Protein AF-A0AB39VJQ0-F1 (afdb_monomer_lite)

pLDDT: mean 84.8, std 9.82, range [45.81, 94.44]

Organism: NCBI:txid3239302

Sequence (190 aa):
MILDTVFVMMLVAFLVMGYGYGFTLGFYDMFKWIFIMFFSKLLFNTVIKRPKASLFNQLNFYIILIFLLYLIITIFLFKNSQFLKKIKVDERFNGAAGMLFAGIKMFLVVLIIYVIVVIGGMKSKRVRVLCKESQVIQTVANFAPQYVDLFPKFMKYSIKNYTEEKKEREKIKEVLDYYRRNNKDGSFKF

InterPro domains:
  IPR003825 Colicin V production, CvpA [PF02674] (3-144)

Structure (mmCIF, N/CA/C/O backbone):
data_AF-A0AB39VJQ0-F1
#
_entry.id   AF-A0AB39VJQ0-F1
#
loop_
_atom_site.group_PDB
_atom_site.id
_atom_site.type_symbol
_atom_site.label_atom_id
_atom_site.label_alt_id
_atom_site.label_comp_id
_atom_site.label_asym_id
_atom_site.label_entity_id
_atom_site.label_seq_id
_atom_site.pdbx_PDB_ins_code
_atom_site.Cartn_x
_atom_site.Cartn_y
_atom_site.Cartn_z
_atom_site.occupancy
_atom_site.B_iso_or_equiv
_atom_site.auth_seq_id
_atom_site.auth_comp_id
_atom_site.auth_asym_id
_atom_site.auth_atom_id
_atom_site.pdbx_PDB_model_num
ATOM 1 N N . MET A 1 1 ? -18.864 -1.459 -6.826 1.00 77.25 1 MET A N 1
ATOM 2 C CA . MET A 1 1 ? -19.098 -0.025 -6.514 1.00 77.25 1 MET A CA 1
ATOM 3 C C . MET A 1 1 ? -18.166 0.860 -7.330 1.00 77.25 1 MET A C 1
ATOM 5 O O . MET A 1 1 ? -17.214 0.336 -7.890 1.00 77.25 1 MET A O 1
ATOM 9 N N . ILE A 1 2 ? -18.353 2.189 -7.312 1.00 80.44 2 ILE A N 1
ATOM 10 C CA . ILE A 1 2 ? -17.437 3.145 -7.965 1.00 80.44 2 ILE A CA 1
ATOM 11 C C . ILE A 1 2 ? -15.968 2.950 -7.550 1.00 80.44 2 ILE A C 1
ATOM 13 O O . ILE A 1 2 ? -15.079 3.043 -8.388 1.00 80.44 2 ILE A O 1
ATOM 17 N N . LEU A 1 3 ? -15.717 2.594 -6.282 1.00 81.75 3 LEU A N 1
ATOM 18 C CA . LEU A 1 3 ? -14.370 2.329 -5.775 1.00 81.75 3 LEU A CA 1
ATOM 19 C C . LEU A 1 3 ? -13.732 1.110 -6.461 1.00 81.75 3 LEU A C 1
ATOM 21 O O . LEU A 1 3 ? -12.590 1.190 -6.900 1.00 81.75 3 LEU A O 1
ATOM 25 N N . ASP A 1 4 ? -14.474 0.009 -6.604 1.00 85.31 4 ASP A N 1
ATOM 26 C CA . ASP A 1 4 ? -13.969 -1.205 -7.257 1.00 85.31 4 ASP A CA 1
ATOM 27 C C . ASP A 1 4 ? -13.714 -0.964 -8.751 1.00 85.31 4 ASP A C 1
ATOM 29 O O . ASP A 1 4 ? -12.688 -1.391 -9.272 1.00 85.31 4 ASP A O 1
ATOM 33 N N . THR A 1 5 ? -14.592 -0.215 -9.431 1.00 86.25 5 THR A N 1
ATOM 34 C CA . THR A 1 5 ? -14.403 0.144 -10.845 1.00 86.25 5 THR A CA 1
ATOM 35 C C . THR A 1 5 ? -13.143 0.986 -11.041 1.00 86.25 5 THR A C 1
ATOM 37 O O . THR A 1 5 ? -12.362 0.718 -11.951 1.00 86.25 5 THR A O 1
ATOM 40 N N . VAL A 1 6 ? -12.902 1.970 -10.165 1.00 86.06 6 VAL A N 1
ATOM 41 C CA . VAL A 1 6 ? -11.668 2.772 -10.182 1.00 86.06 6 VAL A CA 1
ATOM 42 C C . VAL A 1 6 ? -10.443 1.887 -9.960 1.00 86.06 6 VAL A C 1
ATOM 44 O O . VAL A 1 6 ? -9.467 2.030 -10.690 1.00 86.06 6 VAL A O 1
ATOM 47 N N . PHE A 1 7 ? -10.493 0.933 -9.026 1.00 86.38 7 PHE A N 1
ATOM 48 C CA . PHE A 1 7 ? -9.390 -0.008 -8.808 1.00 86.38 7 PHE A CA 1
ATOM 49 C C . PHE A 1 7 ? -9.111 -0.899 -10.021 1.00 86.38 7 PHE A C 1
ATOM 51 O O . PHE A 1 7 ? -7.946 -1.090 -10.362 1.00 86.38 7 PHE A O 1
ATOM 58 N N . VAL A 1 8 ? -10.144 -1.423 -10.687 1.00 87.19 8 VAL A N 1
ATOM 59 C CA . VAL A 1 8 ? -9.978 -2.253 -11.892 1.00 87.19 8 VAL A CA 1
ATOM 60 C C . VAL A 1 8 ? -9.394 -1.432 -13.040 1.00 87.19 8 VAL A C 1
ATOM 62 O O . VAL A 1 8 ? -8.424 -1.862 -13.659 1.00 87.19 8 VAL A O 1
ATOM 65 N N . MET A 1 9 ? -9.919 -0.227 -13.287 1.00 87.38 9 MET A N 1
ATOM 66 C CA . MET A 1 9 ? -9.365 0.676 -14.303 1.00 87.38 9 MET A CA 1
ATOM 67 C C . MET A 1 9 ? -7.906 1.027 -14.007 1.00 87.38 9 MET A C 1
ATOM 69 O O . MET A 1 9 ? -7.067 0.996 -14.904 1.00 87.38 9 MET A O 1
ATOM 73 N N . MET A 1 10 ? -7.594 1.305 -12.740 1.00 86.12 10 MET A N 1
ATOM 74 C CA . MET A 1 10 ? -6.234 1.562 -12.285 1.00 86.12 10 MET A CA 1
ATOM 75 C C . MET A 1 10 ? -5.347 0.341 -12.561 1.00 86.12 10 MET A C 1
ATOM 77 O O . MET A 1 10 ? -4.322 0.476 -13.216 1.00 86.12 10 MET A O 1
ATOM 81 N N . LEU A 1 11 ? -5.762 -0.865 -12.169 1.00 86.25 11 LEU A N 1
ATOM 82 C CA . LEU A 1 11 ? -5.019 -2.102 -12.420 1.00 86.25 11 LEU A CA 1
ATOM 83 C C . LEU A 1 11 ? -4.703 -2.296 -13.906 1.00 86.25 11 LEU A C 1
ATOM 85 O O . LEU A 1 11 ? -3.542 -2.512 -14.247 1.00 86.25 11 LEU A O 1
ATOM 89 N N . VAL A 1 12 ? -5.698 -2.160 -14.785 1.00 84.00 12 VAL A N 1
ATOM 90 C CA . VAL A 1 12 ? -5.494 -2.289 -16.236 1.00 84.00 12 VAL A CA 1
ATOM 91 C C . VAL A 1 12 ? -4.510 -1.233 -16.739 1.00 84.00 12 VAL A C 1
ATOM 93 O O . VAL A 1 12 ? -3.543 -1.575 -17.418 1.00 84.00 12 VAL A O 1
ATOM 96 N N . ALA A 1 13 ? -4.694 0.033 -16.355 1.00 83.25 13 ALA A N 1
ATOM 97 C CA . ALA A 1 13 ? -3.804 1.118 -16.758 1.00 83.25 13 ALA A CA 1
ATOM 98 C C . ALA A 1 13 ? -2.355 0.876 -16.307 1.00 83.25 13 ALA A C 1
ATOM 100 O O . ALA A 1 13 ? -1.428 1.038 -17.098 1.00 83.25 13 ALA A O 1
ATOM 101 N N . PHE A 1 14 ? -2.149 0.434 -15.064 1.00 81.19 14 PHE A N 1
ATOM 102 C CA . PHE A 1 14 ? -0.815 0.153 -14.539 1.00 81.19 14 PHE A CA 1
ATOM 103 C C . PHE A 1 14 ? -0.152 -1.045 -15.220 1.00 81.19 14 PHE A C 1
ATOM 105 O O . PHE A 1 14 ? 1.052 -0.986 -15.455 1.00 81.19 14 PHE A O 1
ATOM 112 N N . LEU A 1 15 ? -0.895 -2.099 -15.573 1.00 81.19 15 LEU A N 1
ATOM 113 C CA . LEU A 1 15 ? -0.335 -3.238 -16.309 1.00 81.19 15 LEU A CA 1
ATOM 114 C C . LEU A 1 15 ? 0.067 -2.854 -17.738 1.00 81.19 15 LEU A C 1
ATOM 116 O O . LEU A 1 15 ? 1.164 -3.204 -18.169 1.00 81.19 15 LEU A O 1
ATOM 120 N N . VAL A 1 16 ? -0.778 -2.095 -18.447 1.00 78.81 16 VAL A N 1
ATOM 121 C CA . VAL A 1 16 ? -0.487 -1.614 -19.810 1.00 78.81 16 VAL A CA 1
ATOM 122 C C . VAL A 1 16 ? 0.718 -0.673 -19.806 1.00 78.81 16 VAL A C 1
ATOM 124 O O . VAL A 1 16 ? 1.652 -0.857 -20.586 1.00 78.81 16 VAL A O 1
ATOM 127 N N . MET A 1 17 ? 0.747 0.297 -18.886 1.00 76.81 17 MET A N 1
ATOM 128 C CA . MET A 1 17 ? 1.899 1.185 -18.723 1.00 76.81 17 MET A CA 1
ATOM 129 C C . MET A 1 17 ? 3.155 0.410 -18.317 1.00 76.81 17 MET A C 1
ATOM 131 O O . MET A 1 17 ? 4.223 0.656 -18.863 1.00 76.81 17 MET A O 1
ATOM 135 N N . GLY A 1 18 ? 3.037 -0.555 -17.401 1.00 74.81 18 GLY A N 1
ATOM 136 C CA . GLY A 1 18 ? 4.143 -1.407 -16.963 1.00 74.81 18 GLY A CA 1
ATOM 137 C C . GLY A 1 18 ? 4.771 -2.200 -18.103 1.00 74.81 18 GLY A C 1
ATOM 138 O O . GLY A 1 18 ? 5.995 -2.259 -18.202 1.00 74.81 18 GLY A O 1
ATOM 139 N N . TYR A 1 19 ? 3.945 -2.745 -18.998 1.00 76.75 19 TYR A N 1
ATOM 140 C CA . TYR A 1 19 ? 4.415 -3.424 -20.202 1.00 76.75 19 TYR A CA 1
ATOM 141 C C . TYR A 1 19 ? 5.192 -2.474 -21.127 1.00 76.75 19 TYR A C 1
ATOM 143 O O . TYR A 1 19 ? 6.286 -2.815 -21.571 1.00 76.75 19 TYR A O 1
ATOM 151 N N . GLY A 1 20 ? 4.673 -1.262 -21.360 1.00 75.69 20 GLY A N 1
ATOM 152 C CA . GLY A 1 20 ? 5.333 -0.252 -22.197 1.00 75.69 20 GLY A CA 1
ATOM 153 C C . GLY A 1 20 ? 6.603 0.354 -21.584 1.00 75.69 20 GLY A C 1
ATOM 154 O O . GLY A 1 20 ? 7.521 0.728 -22.307 1.00 75.69 20 GLY A O 1
ATOM 155 N N . TYR A 1 21 ? 6.683 0.438 -20.255 1.00 76.50 21 TYR A N 1
ATOM 156 C CA . TYR A 1 21 ? 7.842 0.971 -19.532 1.00 76.50 21 TYR A CA 1
ATOM 157 C C . TYR A 1 21 ? 9.028 0.001 -19.473 1.00 76.50 21 TYR A C 1
ATOM 159 O O . TYR A 1 21 ? 10.175 0.439 -19.337 1.00 76.50 21 TYR A O 1
ATOM 167 N N . GLY A 1 22 ? 8.769 -1.303 -19.571 1.00 79.19 22 GLY A N 1
ATOM 168 C CA . GLY A 1 22 ? 9.796 -2.334 -19.484 1.00 79.19 22 GLY A CA 1
ATOM 169 C C . GLY A 1 22 ? 10.407 -2.490 -18.083 1.00 79.19 22 GLY A C 1
ATOM 170 O O . GLY A 1 22 ? 9.997 -1.856 -17.105 1.00 79.19 22 GLY A O 1
ATOM 171 N N . PHE A 1 23 ? 11.415 -3.355 -17.984 1.00 81.31 23 PHE A N 1
ATOM 172 C CA . PHE A 1 23 ? 12.082 -3.767 -16.751 1.00 81.31 23 PHE A CA 1
ATOM 173 C C . PHE A 1 23 ? 12.594 -2.577 -15.940 1.00 81.31 23 PHE A C 1
ATOM 175 O O . PHE A 1 23 ? 12.269 -2.443 -14.764 1.00 81.31 23 PHE A O 1
ATOM 182 N N . THR A 1 24 ? 13.390 -1.701 -16.553 1.00 77.88 24 THR A N 1
ATOM 183 C CA . THR A 1 24 ? 14.167 -0.685 -15.827 1.00 77.88 24 THR A CA 1
ATOM 184 C C . THR A 1 24 ? 13.273 0.337 -15.130 1.00 77.88 24 THR A C 1
ATOM 186 O O . THR A 1 24 ? 13.480 0.652 -13.957 1.00 77.88 24 THR A O 1
ATOM 189 N N . LEU A 1 25 ? 12.252 0.834 -15.831 1.00 78.12 25 LEU A N 1
ATOM 190 C CA . LEU A 1 25 ? 11.280 1.779 -15.279 1.00 78.12 25 LEU A CA 1
ATOM 191 C C . LEU A 1 25 ? 10.290 1.083 -14.335 1.00 78.12 25 LEU A C 1
ATOM 193 O O . LEU A 1 25 ? 9.993 1.628 -13.273 1.00 78.12 25 LEU A O 1
ATOM 197 N N . GLY A 1 26 ? 9.831 -0.129 -14.669 1.00 82.81 26 GLY A N 1
ATOM 198 C CA . GLY A 1 26 ? 8.961 -0.918 -13.792 1.00 82.81 26 GLY A CA 1
ATOM 199 C C . GLY A 1 26 ? 9.618 -1.209 -12.440 1.00 82.81 26 GLY A C 1
ATOM 200 O O . GLY A 1 26 ? 9.025 -0.953 -11.389 1.00 82.81 26 GLY A O 1
ATOM 201 N N . PHE A 1 27 ? 10.876 -1.655 -12.462 1.00 82.88 27 PHE A N 1
ATOM 202 C CA . PHE A 1 27 ? 11.682 -1.899 -11.270 1.00 82.88 27 PHE A CA 1
ATOM 203 C C . PHE A 1 27 ? 11.862 -0.624 -10.447 1.00 82.88 27 PHE A C 1
ATOM 205 O O . PHE A 1 27 ? 11.609 -0.630 -9.244 1.00 82.88 27 PHE A O 1
ATOM 212 N N . TYR A 1 28 ? 12.245 0.481 -11.093 1.00 84.12 28 TYR A N 1
ATOM 213 C CA . TYR A 1 28 ? 12.437 1.777 -10.443 1.00 84.12 28 TYR A CA 1
ATOM 214 C C . TYR A 1 28 ? 11.205 2.215 -9.652 1.00 84.12 28 TYR A C 1
ATOM 216 O O . TYR A 1 28 ? 11.288 2.626 -8.492 1.00 84.12 28 TYR A O 1
ATOM 224 N N . ASP A 1 29 ? 10.044 2.115 -10.288 1.00 83.38 29 ASP A N 1
ATOM 225 C CA . ASP A 1 29 ? 8.799 2.560 -9.698 1.00 83.38 29 ASP A CA 1
ATOM 226 C C . ASP A 1 29 ? 8.319 1.634 -8.582 1.00 83.38 29 ASP A C 1
ATOM 228 O O . ASP A 1 29 ? 7.855 2.126 -7.556 1.00 83.38 29 ASP A O 1
ATOM 232 N N . MET A 1 30 ? 8.464 0.316 -8.729 1.00 89.69 30 MET A N 1
ATOM 233 C CA . MET A 1 30 ? 8.200 -0.622 -7.636 1.00 89.69 30 MET A CA 1
ATOM 234 C C . MET A 1 30 ? 9.126 -0.345 -6.442 1.00 89.69 30 MET A C 1
ATOM 236 O O . MET A 1 30 ? 8.668 -0.228 -5.304 1.00 89.69 30 MET A O 1
ATOM 240 N N . PHE A 1 31 ? 10.425 -0.196 -6.700 1.00 87.44 31 PHE A N 1
ATOM 241 C CA . PHE A 1 31 ? 11.446 -0.006 -5.675 1.00 87.44 31 PHE A CA 1
ATOM 242 C C . PHE A 1 31 ? 11.235 1.285 -4.876 1.00 87.44 31 PHE A C 1
ATOM 244 O O . PHE A 1 31 ? 11.377 1.296 -3.652 1.00 87.44 31 PHE A O 1
ATOM 251 N N . LYS A 1 32 ? 10.783 2.353 -5.544 1.00 90.00 32 LYS A N 1
ATOM 252 C CA . LYS A 1 32 ? 10.344 3.600 -4.905 1.00 90.00 32 LYS A CA 1
ATOM 253 C C . LYS A 1 32 ? 9.285 3.345 -3.826 1.00 90.00 32 LYS A C 1
ATOM 255 O O . LYS A 1 32 ? 9.431 3.835 -2.709 1.00 90.00 32 LYS A O 1
ATOM 260 N N . TRP A 1 33 ? 8.251 2.554 -4.118 1.00 91.69 33 TRP A N 1
ATOM 261 C CA . TRP A 1 33 ? 7.185 2.251 -3.151 1.00 91.69 33 TRP A CA 1
ATOM 262 C C . TRP A 1 33 ? 7.653 1.371 -1.990 1.00 91.69 33 TRP A C 1
ATOM 264 O O . TRP A 1 33 ? 7.252 1.612 -0.850 1.00 91.69 33 TRP A O 1
ATOM 274 N N . ILE A 1 34 ? 8.547 0.411 -2.246 1.00 91.75 34 ILE A N 1
ATOM 275 C CA . ILE A 1 34 ? 9.176 -0.394 -1.187 1.00 91.75 34 ILE A CA 1
ATOM 276 C C . ILE A 1 34 ? 9.933 0.516 -0.212 1.00 91.75 34 ILE A C 1
ATOM 278 O O . ILE A 1 34 ? 9.729 0.428 1.001 1.00 91.75 34 ILE A O 1
ATOM 282 N N . PHE A 1 35 ? 10.750 1.440 -0.726 1.00 91.94 35 PHE A N 1
ATOM 283 C CA . PHE A 1 35 ? 11.473 2.393 0.114 1.00 91.94 35 PHE A CA 1
ATOM 284 C C . PHE A 1 35 ? 10.552 3.332 0.883 1.00 91.94 35 PHE A C 1
ATOM 286 O O . PHE A 1 35 ? 10.795 3.573 2.064 1.00 91.94 35 PHE A O 1
ATOM 293 N N . ILE A 1 36 ? 9.488 3.840 0.254 1.00 93.62 36 ILE A N 1
ATOM 294 C CA . ILE A 1 36 ? 8.497 4.677 0.941 1.00 93.62 36 ILE A CA 1
ATOM 295 C C . ILE A 1 36 ? 7.912 3.922 2.136 1.00 93.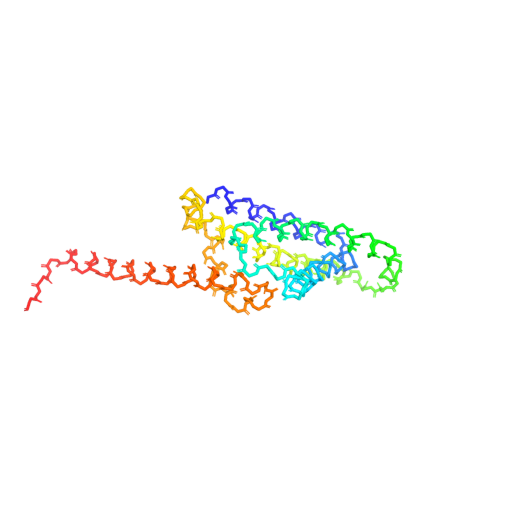62 36 ILE A C 1
ATOM 297 O O . ILE A 1 36 ? 7.875 4.467 3.238 1.00 93.62 36 ILE A O 1
ATOM 301 N N . MET A 1 37 ? 7.494 2.664 1.967 1.00 92.75 37 MET A N 1
ATOM 302 C CA . MET A 1 37 ? 6.963 1.874 3.083 1.00 92.75 37 MET A CA 1
ATOM 303 C C . MET A 1 37 ? 8.015 1.641 4.172 1.00 92.75 37 MET A C 1
ATOM 305 O O . MET A 1 37 ? 7.741 1.871 5.350 1.00 92.75 37 MET A O 1
ATOM 309 N N . PHE A 1 38 ? 9.233 1.257 3.787 1.00 92.56 38 PHE A N 1
ATOM 310 C CA . PHE A 1 38 ? 10.320 1.006 4.729 1.00 92.56 38 PHE A CA 1
ATOM 311 C C . PHE A 1 38 ? 10.682 2.254 5.549 1.00 92.56 38 PHE A C 1
ATOM 313 O O . PHE A 1 38 ? 10.637 2.229 6.783 1.00 92.56 38 PHE A O 1
ATOM 320 N N . PHE A 1 39 ? 10.987 3.369 4.879 1.00 92.94 39 PHE A N 1
ATOM 321 C CA . PHE A 1 39 ? 11.377 4.611 5.542 1.00 92.94 39 PHE A CA 1
ATOM 322 C C . PHE A 1 39 ? 10.218 5.256 6.291 1.00 92.94 39 PHE A C 1
ATOM 324 O O . PHE A 1 39 ? 10.431 5.769 7.387 1.00 92.94 39 PHE A O 1
ATOM 331 N N . SER A 1 40 ? 8.988 5.198 5.771 1.00 93.12 40 SER A N 1
ATOM 332 C CA . SER A 1 40 ? 7.831 5.738 6.493 1.00 93.12 40 SER A CA 1
ATOM 333 C C . SER A 1 40 ? 7.611 5.006 7.813 1.00 93.12 40 SER A C 1
ATOM 335 O O . SER A 1 40 ? 7.447 5.661 8.841 1.00 93.12 40 SER A O 1
ATOM 337 N N . LYS A 1 41 ? 7.697 3.668 7.827 1.00 93.25 41 LYS A N 1
ATOM 338 C CA . LYS A 1 41 ? 7.642 2.859 9.053 1.00 93.25 41 LYS A CA 1
ATOM 339 C C . LYS A 1 41 ? 8.764 3.228 10.021 1.00 93.25 41 LYS A C 1
ATOM 341 O O . LYS A 1 41 ? 8.500 3.401 11.213 1.00 93.25 41 LYS A O 1
ATOM 346 N N . LEU A 1 42 ? 9.999 3.327 9.529 1.00 91.50 42 LEU A N 1
ATOM 347 C CA . LEU A 1 42 ? 11.170 3.642 10.347 1.00 91.50 42 LEU A CA 1
ATOM 348 C C . LEU A 1 42 ? 11.040 5.028 10.989 1.00 91.50 42 LEU A C 1
ATOM 350 O O . LEU A 1 42 ? 11.102 5.153 12.211 1.00 91.50 42 LEU A O 1
ATOM 354 N N . LEU A 1 43 ? 10.773 6.057 10.187 1.00 90.19 43 LEU A N 1
ATOM 355 C CA . LEU A 1 43 ? 10.637 7.432 10.663 1.00 90.19 43 LEU A CA 1
ATOM 356 C C . LEU A 1 43 ? 9.453 7.583 11.622 1.00 90.19 43 LEU A C 1
ATOM 358 O O . LEU A 1 43 ? 9.589 8.247 12.650 1.00 90.19 43 LEU A O 1
ATOM 362 N N . PHE A 1 44 ? 8.317 6.929 11.352 1.00 88.94 44 PHE A N 1
ATOM 363 C CA . PHE A 1 44 ? 7.172 6.998 12.261 1.00 88.94 44 PHE A CA 1
ATOM 364 C C . PHE A 1 44 ? 7.438 6.382 13.622 1.00 88.94 44 PHE A C 1
ATOM 366 O O . PHE A 1 44 ? 7.049 6.942 14.647 1.00 88.94 44 PHE A O 1
ATOM 373 N N . ASN A 1 45 ? 8.065 5.209 13.631 1.00 87.56 45 ASN A N 1
ATOM 374 C CA . ASN A 1 45 ? 8.274 4.467 14.864 1.00 87.56 45 ASN A CA 1
ATOM 375 C C . ASN A 1 45 ? 9.405 5.063 15.713 1.00 87.56 45 ASN A C 1
ATOM 377 O O . ASN A 1 45 ? 9.338 4.950 16.938 1.00 87.56 45 ASN A O 1
ATOM 381 N N . THR A 1 46 ? 10.407 5.676 15.078 1.00 84.00 46 THR A N 1
ATOM 382 C CA . THR A 1 46 ? 11.611 6.187 15.747 1.00 84.00 46 THR A CA 1
ATOM 383 C C . THR A 1 46 ? 11.537 7.688 16.019 1.00 84.00 46 THR A C 1
ATOM 385 O O . THR A 1 46 ? 11.733 8.108 17.153 1.00 84.00 46 THR A O 1
ATOM 388 N N . VAL A 1 47 ? 11.236 8.501 15.002 1.00 77.88 47 VAL A N 1
ATOM 389 C CA . VAL A 1 47 ? 11.379 9.969 15.065 1.00 77.88 47 VAL A CA 1
ATOM 390 C C . VAL A 1 47 ? 10.058 10.651 15.418 1.00 77.88 47 VAL A C 1
ATOM 392 O O . VAL A 1 47 ? 10.013 11.575 16.222 1.00 77.88 47 VAL A O 1
ATOM 395 N N . ILE A 1 48 ? 8.956 10.189 14.828 1.00 73.50 48 ILE A N 1
ATOM 396 C CA . ILE A 1 48 ? 7.651 10.869 14.897 1.00 73.50 48 ILE A CA 1
ATOM 397 C C . ILE A 1 48 ? 6.760 10.271 15.998 1.00 73.50 48 ILE A C 1
ATOM 399 O O . ILE A 1 48 ? 5.585 10.616 16.115 1.00 73.50 48 ILE A O 1
ATOM 403 N N . LYS A 1 49 ? 7.288 9.383 16.850 1.00 66.06 49 LYS A N 1
ATOM 404 C CA . LYS A 1 49 ? 6.511 8.733 17.910 1.00 66.06 49 LYS A CA 1
ATOM 405 C C . LYS A 1 49 ? 5.925 9.783 18.865 1.00 66.06 49 LYS A C 1
ATOM 407 O O . LYS A 1 49 ? 6.590 10.263 19.775 1.00 66.06 49 LYS A O 1
ATOM 412 N N . ARG A 1 50 ? 4.646 10.114 18.672 1.00 67.56 50 ARG A N 1
ATOM 413 C CA . ARG A 1 50 ? 3.886 11.060 19.499 1.00 67.56 50 ARG A CA 1
ATOM 414 C C . ARG A 1 50 ? 2.840 10.295 20.311 1.00 67.56 50 ARG A C 1
ATOM 416 O O . ARG A 1 50 ? 1.720 10.127 19.833 1.00 67.56 50 ARG A O 1
ATOM 423 N N . PRO A 1 51 ? 3.167 9.836 21.533 1.00 62.25 51 PRO A N 1
ATOM 424 C CA . PRO A 1 51 ? 2.293 8.953 22.310 1.00 62.25 51 PRO A CA 1
ATOM 425 C C . PRO A 1 51 ? 0.928 9.567 22.664 1.00 62.25 51 PRO A C 1
ATOM 427 O O . PRO A 1 51 ? -0.012 8.824 22.908 1.00 62.25 51 PRO A O 1
ATOM 430 N N . LYS A 1 52 ? 0.794 10.901 22.654 1.00 71.81 52 LYS A N 1
ATOM 431 C CA . LYS A 1 52 ? -0.463 11.610 22.966 1.00 71.81 52 LYS A CA 1
ATOM 432 C C . LYS A 1 52 ? -1.261 12.073 21.736 1.00 71.81 52 LYS A C 1
ATOM 434 O O . LYS A 1 52 ? -2.306 12.694 21.894 1.00 71.81 52 LYS A O 1
ATOM 439 N N . ALA A 1 53 ? -0.781 11.840 20.512 1.00 79.12 53 ALA A N 1
ATOM 440 C CA . ALA A 1 53 ? -1.484 12.306 19.316 1.00 79.12 53 ALA A CA 1
ATOM 441 C C . ALA A 1 53 ? -2.676 11.396 18.983 1.00 79.12 53 ALA A C 1
ATOM 443 O O . ALA A 1 53 ? -2.552 10.174 19.043 1.00 79.12 53 ALA A O 1
ATOM 444 N N . SER A 1 54 ? -3.804 11.979 18.565 1.00 86.69 54 SER A N 1
ATOM 445 C CA . SER A 1 54 ? -4.954 11.203 18.086 1.00 86.69 54 SER A CA 1
ATOM 446 C C . SER A 1 54 ? -4.583 10.362 16.857 1.00 86.69 54 SER A C 1
ATOM 448 O O . SER A 1 54 ? -3.759 10.771 16.034 1.00 86.69 54 SER A O 1
ATOM 450 N N . LEU A 1 55 ? -5.226 9.202 16.701 1.00 87.19 55 LEU A N 1
ATOM 451 C CA . LEU A 1 55 ? -5.016 8.279 15.576 1.00 87.19 55 LEU A CA 1
ATOM 452 C C . LEU A 1 55 ? -5.119 8.985 14.207 1.00 87.19 55 LEU A C 1
ATOM 454 O O . LEU A 1 55 ? -4.322 8.737 13.307 1.00 87.19 55 LEU A O 1
ATOM 458 N N . PHE A 1 56 ? -6.063 9.917 14.065 1.00 87.06 56 PHE A N 1
ATOM 459 C CA . PHE A 1 56 ? -6.275 10.669 12.825 1.00 87.06 56 PHE A CA 1
ATOM 460 C C . PHE A 1 56 ? -5.199 11.717 12.562 1.00 87.06 56 PHE A C 1
ATOM 462 O O . PHE A 1 56 ? -4.798 11.900 11.417 1.00 87.06 56 PHE A O 1
ATOM 469 N N . ASN A 1 57 ? -4.687 12.373 13.604 1.00 88.94 57 ASN A N 1
ATOM 470 C CA . ASN A 1 57 ? -3.567 13.295 13.440 1.00 88.94 57 ASN A CA 1
ATOM 471 C C . ASN A 1 57 ? -2.301 12.530 13.035 1.00 88.94 57 ASN A C 1
ATOM 473 O O . ASN A 1 57 ? -1.553 12.996 12.177 1.00 88.94 57 ASN A O 1
ATOM 477 N N . GLN A 1 58 ? -2.094 11.332 13.596 1.00 89.94 58 GLN A N 1
ATOM 478 C CA . GLN A 1 58 ? -1.010 10.440 13.180 1.00 89.94 58 GLN A CA 1
ATOM 479 C C . GLN A 1 58 ? -1.178 9.987 11.721 1.00 89.94 58 GLN A C 1
ATOM 481 O O . GLN A 1 58 ? -0.206 10.019 10.969 1.00 89.94 58 GLN A O 1
ATOM 486 N N . LEU A 1 59 ? -2.401 9.652 11.286 1.00 90.75 59 LEU A N 1
ATOM 487 C CA . LEU A 1 59 ? -2.689 9.328 9.884 1.00 90.75 59 LEU A CA 1
ATOM 488 C C . LEU A 1 59 ? -2.414 10.507 8.942 1.00 90.75 59 LEU A C 1
ATOM 490 O O . LEU A 1 59 ? -1.761 10.322 7.920 1.00 90.75 59 LEU A O 1
ATOM 494 N N . ASN A 1 60 ? -2.874 11.713 9.280 1.00 90.62 60 ASN A N 1
ATOM 495 C CA . ASN A 1 60 ? -2.639 12.901 8.458 1.00 90.62 60 ASN A CA 1
ATOM 496 C C . ASN A 1 60 ? -1.141 13.167 8.291 1.00 90.62 60 ASN A C 1
ATOM 498 O O . ASN A 1 60 ? -0.669 13.371 7.175 1.00 90.62 60 ASN A O 1
ATOM 502 N N . PHE A 1 61 ? -0.377 13.090 9.383 1.00 89.56 61 PHE A N 1
ATOM 503 C CA . PHE A 1 61 ? 1.076 13.220 9.312 1.00 89.56 61 PHE A CA 1
ATOM 504 C C . PHE A 1 61 ? 1.704 12.099 8.475 1.00 89.56 61 PHE A C 1
ATOM 506 O O . PHE A 1 61 ? 2.681 12.330 7.771 1.00 89.56 61 PHE A O 1
ATOM 513 N N . TYR A 1 62 ? 1.140 10.890 8.512 1.00 91.50 62 TYR A N 1
ATOM 514 C CA . TYR A 1 62 ? 1.639 9.761 7.731 1.00 91.50 62 TYR A CA 1
ATOM 515 C C . TYR A 1 62 ? 1.439 9.964 6.237 1.00 91.50 62 TYR A C 1
ATOM 517 O O . TYR A 1 62 ? 2.362 9.721 5.465 1.00 91.50 62 TYR A O 1
ATOM 525 N N . ILE A 1 63 ? 0.278 10.479 5.837 1.00 92.12 63 ILE A N 1
ATOM 526 C CA . ILE A 1 63 ? -0.004 10.836 4.445 1.00 92.12 63 ILE A CA 1
ATOM 527 C C . ILE A 1 63 ? 0.975 11.917 3.969 1.00 92.12 63 ILE A C 1
ATOM 529 O O . ILE A 1 63 ? 1.576 11.771 2.905 1.00 92.12 63 ILE A O 1
ATOM 533 N N . ILE A 1 64 ? 1.200 12.957 4.782 1.00 92.50 64 ILE A N 1
ATOM 534 C CA . ILE A 1 64 ? 2.178 14.015 4.482 1.00 92.50 64 ILE A CA 1
ATOM 535 C C . ILE A 1 64 ? 3.590 13.425 4.359 1.00 92.50 64 ILE A C 1
ATOM 537 O O . ILE A 1 64 ? 4.313 13.747 3.419 1.00 92.50 64 ILE A O 1
ATOM 541 N N . LEU A 1 65 ? 3.980 12.524 5.263 1.00 92.88 65 LEU A N 1
ATOM 542 C CA . LEU A 1 65 ? 5.286 11.873 5.212 1.00 92.88 65 LEU A CA 1
ATOM 543 C C . LEU A 1 65 ? 5.455 11.018 3.953 1.00 92.88 65 LEU A C 1
ATOM 545 O O . LEU A 1 65 ? 6.502 11.102 3.320 1.00 92.88 65 LEU A O 1
ATOM 549 N N . ILE A 1 66 ? 4.456 10.209 3.579 1.00 93.38 66 ILE A N 1
ATOM 550 C CA . ILE A 1 66 ? 4.485 9.432 2.329 1.00 93.38 66 ILE A CA 1
ATOM 551 C C . ILE A 1 66 ? 4.709 10.363 1.143 1.00 93.38 66 ILE A C 1
ATOM 553 O O . ILE A 1 66 ? 5.548 10.072 0.295 1.00 93.38 66 ILE A O 1
ATOM 557 N N . PHE A 1 67 ? 3.982 11.480 1.093 1.00 93.94 67 PHE A N 1
ATOM 558 C CA . PHE A 1 67 ? 4.103 12.448 0.012 1.00 93.94 67 PHE A CA 1
ATOM 559 C C . PHE A 1 67 ? 5.513 13.055 -0.055 1.00 93.94 67 PHE A C 1
ATOM 561 O O . PHE A 1 67 ? 6.129 13.076 -1.119 1.00 93.94 67 PHE A O 1
ATOM 568 N N . LEU A 1 68 ? 6.072 13.469 1.085 1.00 94.12 68 LEU A N 1
ATOM 569 C CA . LEU A 1 68 ? 7.438 13.995 1.158 1.00 94.12 68 LEU A CA 1
ATOM 570 C C . LEU A 1 68 ? 8.484 12.947 0.757 1.00 94.12 68 LEU A C 1
ATOM 572 O O . LEU A 1 68 ? 9.370 13.237 -0.045 1.00 94.12 68 LEU A O 1
ATOM 576 N N . LEU A 1 69 ? 8.366 11.716 1.263 1.00 94.44 69 LEU A N 1
ATOM 577 C CA . LEU A 1 69 ? 9.249 10.609 0.890 1.00 94.44 69 LEU A CA 1
ATOM 578 C C . LEU A 1 69 ? 9.159 10.304 -0.604 1.00 94.44 69 LEU A C 1
ATOM 580 O O . LEU A 1 69 ? 10.186 10.075 -1.236 1.00 94.44 69 LEU A O 1
ATOM 584 N N . TYR A 1 70 ? 7.959 10.345 -1.183 1.00 92.56 70 TYR A N 1
ATOM 585 C CA . TYR A 1 70 ? 7.767 10.158 -2.616 1.00 92.56 70 TYR A CA 1
ATOM 586 C C . TYR A 1 70 ? 8.545 11.196 -3.430 1.00 92.56 70 TYR A C 1
ATOM 588 O O . TYR A 1 70 ? 9.247 10.820 -4.371 1.00 92.56 70 TYR A O 1
ATOM 596 N N . LEU A 1 71 ? 8.480 12.479 -3.053 1.00 92.94 71 LEU A N 1
ATOM 597 C CA . LEU A 1 71 ? 9.238 13.541 -3.722 1.00 92.94 71 LEU A CA 1
ATOM 598 C C . LEU A 1 71 ? 10.752 13.333 -3.577 1.00 92.94 71 LEU A C 1
ATOM 600 O O . LEU A 1 71 ? 11.466 13.323 -4.580 1.00 92.94 71 LEU A O 1
ATOM 604 N N . ILE A 1 72 ? 11.233 13.098 -2.351 1.00 92.12 72 ILE A N 1
ATOM 605 C CA . ILE A 1 72 ? 12.664 12.914 -2.058 1.00 92.12 72 ILE A CA 1
ATOM 606 C C . ILE A 1 72 ? 13.227 11.715 -2.823 1.00 92.12 72 ILE A C 1
ATOM 608 O O . ILE A 1 72 ? 14.240 11.837 -3.511 1.00 92.12 72 ILE A O 1
ATOM 612 N N . ILE A 1 73 ? 12.560 10.561 -2.742 1.00 90.00 73 ILE A N 1
ATOM 613 C CA . ILE A 1 73 ? 13.010 9.331 -3.399 1.00 90.00 73 ILE A CA 1
ATOM 614 C C . ILE A 1 73 ? 12.937 9.491 -4.918 1.00 90.00 73 ILE A C 1
ATOM 616 O O . ILE A 1 73 ? 13.832 9.025 -5.616 1.00 90.00 73 ILE A O 1
ATOM 620 N N . THR A 1 74 ? 11.929 10.188 -5.450 1.00 87.56 74 THR A N 1
ATOM 621 C CA . THR A 1 74 ? 11.850 10.462 -6.892 1.00 87.56 74 THR A CA 1
ATOM 622 C C . THR A 1 74 ? 13.040 11.292 -7.369 1.00 87.56 74 THR A C 1
ATOM 624 O O . THR A 1 74 ? 13.658 10.919 -8.362 1.00 87.56 74 THR A O 1
ATOM 627 N N . ILE A 1 75 ? 13.415 12.356 -6.651 1.00 87.69 75 ILE A N 1
ATOM 628 C CA . ILE A 1 75 ? 14.590 13.180 -6.984 1.00 87.69 75 ILE A CA 1
ATOM 629 C C . ILE A 1 75 ? 15.884 12.363 -6.856 1.00 87.69 75 ILE A C 1
ATOM 631 O O . ILE A 1 75 ? 16.738 12.401 -7.745 1.00 87.69 75 ILE A O 1
ATOM 635 N N . PHE A 1 76 ? 16.029 11.610 -5.761 1.00 84.88 76 PHE A N 1
ATOM 636 C CA . PHE A 1 76 ? 17.203 10.779 -5.495 1.00 84.88 76 PHE A CA 1
ATOM 637 C C . PHE A 1 76 ? 17.407 9.723 -6.580 1.00 84.88 76 PHE A C 1
ATOM 639 O O . PHE A 1 76 ? 18.500 9.576 -7.129 1.00 84.88 76 PHE A O 1
ATOM 646 N N . LEU A 1 77 ? 16.348 8.994 -6.912 1.00 79.00 77 LEU A N 1
ATOM 647 C CA . LEU A 1 77 ? 16.421 7.946 -7.907 1.00 79.00 77 LEU A CA 1
ATOM 648 C C . LEU A 1 77 ? 16.580 8.537 -9.324 1.00 79.00 77 LEU A C 1
ATOM 650 O O . LEU A 1 77 ? 17.274 7.933 -10.137 1.00 79.00 77 LEU A O 1
ATOM 654 N N . PHE A 1 78 ? 16.050 9.735 -9.619 1.00 78.50 78 PHE A N 1
ATOM 655 C CA . PHE A 1 78 ? 16.202 10.366 -10.937 1.00 78.50 78 PHE A CA 1
ATOM 656 C C . PHE A 1 78 ? 17.674 10.666 -11.232 1.00 78.50 78 PHE A C 1
ATOM 658 O O . PHE A 1 78 ? 18.169 10.335 -12.311 1.00 78.50 78 PHE A O 1
ATOM 665 N N . LYS A 1 79 ? 18.403 11.189 -10.236 1.00 78.62 79 LYS A N 1
ATOM 666 C CA . LYS A 1 79 ? 19.859 11.395 -10.320 1.00 78.62 79 LYS A CA 1
ATOM 667 C C . LYS A 1 79 ? 20.624 10.089 -10.561 1.00 78.62 79 LYS A C 1
ATOM 669 O O . LYS A 1 79 ? 21.598 10.080 -11.303 1.00 78.62 79 LYS A O 1
ATOM 674 N N . ASN A 1 80 ? 20.148 8.982 -9.993 1.00 72.88 80 ASN A N 1
ATOM 675 C CA . ASN A 1 80 ? 20.766 7.659 -10.118 1.00 72.88 80 ASN A CA 1
ATOM 676 C C . ASN A 1 80 ? 20.219 6.821 -11.289 1.00 72.88 80 ASN A C 1
ATOM 678 O O . ASN A 1 80 ? 20.656 5.690 -11.501 1.00 72.88 80 ASN A O 1
ATOM 682 N N . SER A 1 81 ? 19.294 7.360 -12.089 1.00 67.88 81 SER A N 1
ATOM 683 C CA . SER A 1 81 ? 18.639 6.630 -13.185 1.00 67.88 81 SER A CA 1
ATOM 684 C C .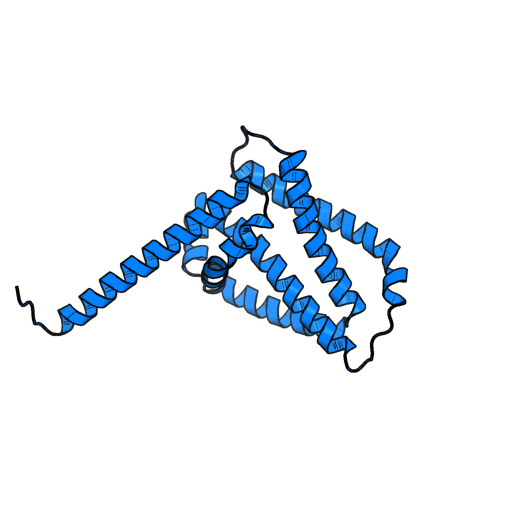 SER A 1 81 ? 19.625 6.129 -14.247 1.00 67.88 81 SER A C 1
ATOM 686 O O . SER A 1 81 ? 19.381 5.107 -14.890 1.00 67.88 81 SER A O 1
ATOM 688 N N . GLN A 1 82 ? 20.778 6.793 -14.389 1.00 67.94 82 GLN A N 1
ATOM 689 C CA . GLN A 1 82 ? 21.856 6.363 -15.280 1.00 67.94 82 GLN A CA 1
ATOM 690 C C . GLN A 1 82 ? 22.467 5.009 -14.892 1.00 67.94 82 GLN A C 1
ATOM 692 O O . GLN A 1 82 ? 22.921 4.288 -15.776 1.00 67.94 82 GLN A O 1
ATOM 697 N N . PHE A 1 83 ? 22.462 4.633 -13.608 1.00 64.19 83 PHE A N 1
ATOM 698 C CA . PHE A 1 83 ? 22.943 3.323 -13.158 1.00 64.19 83 PHE A CA 1
ATOM 699 C C . PHE A 1 83 ? 22.038 2.195 -13.666 1.00 64.19 83 PHE A C 1
ATOM 701 O O . PHE A 1 83 ? 22.512 1.188 -14.181 1.00 64.19 83 PHE A O 1
ATOM 708 N N . LEU A 1 84 ? 20.723 2.399 -13.599 1.00 62.84 84 LEU A N 1
ATOM 709 C CA . LEU A 1 84 ? 19.731 1.390 -13.967 1.00 62.84 84 LEU A CA 1
ATOM 710 C C . LEU A 1 84 ? 19.615 1.206 -15.486 1.00 62.84 84 LEU A C 1
ATOM 712 O O . LEU A 1 84 ? 19.394 0.092 -15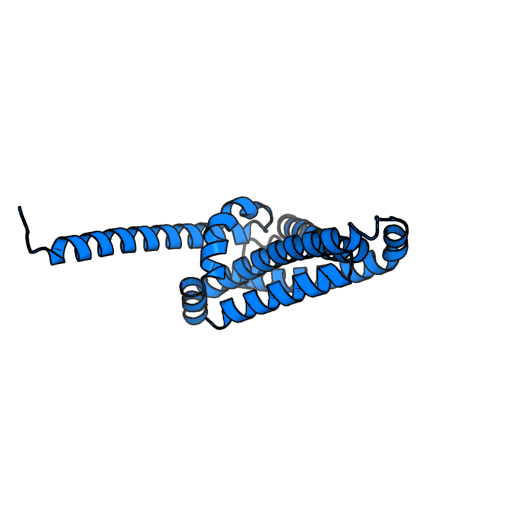.949 1.00 62.84 84 LEU A O 1
ATOM 716 N N . LYS A 1 85 ? 19.852 2.265 -16.276 1.00 64.88 85 LYS A N 1
ATOM 717 C CA . LYS A 1 85 ? 19.931 2.177 -17.748 1.00 64.88 85 LYS A CA 1
ATOM 718 C C . LYS A 1 85 ? 21.065 1.273 -18.253 1.00 64.88 85 LYS A C 1
ATOM 720 O O . LYS A 1 85 ? 21.040 0.880 -19.413 1.00 64.88 85 LYS A O 1
ATOM 725 N N . LYS A 1 86 ? 22.052 0.946 -17.411 1.00 67.50 86 LYS A N 1
ATOM 726 C CA . LYS A 1 86 ? 23.157 0.041 -17.769 1.00 67.50 86 LYS A CA 1
ATOM 727 C C . LYS A 1 86 ? 22.774 -1.440 -17.682 1.00 67.50 86 LYS A C 1
ATOM 729 O O . LYS A 1 86 ? 23.495 -2.271 -18.226 1.00 67.50 86 LYS A O 1
ATOM 734 N N . ILE A 1 87 ? 21.663 -1.777 -17.024 1.00 68.62 87 ILE A N 1
ATOM 735 C CA . ILE A 1 87 ? 21.175 -3.154 -16.923 1.00 68.62 87 ILE A CA 1
ATOM 736 C C . ILE A 1 87 ? 20.487 -3.503 -18.245 1.00 68.62 87 ILE A C 1
ATOM 738 O O . ILE A 1 87 ? 19.390 -3.024 -18.527 1.00 68.62 87 ILE A O 1
ATOM 742 N N . LYS A 1 88 ? 21.148 -4.316 -19.074 1.00 66.75 88 LYS A N 1
ATOM 743 C CA . LYS A 1 88 ? 20.557 -4.850 -20.305 1.00 66.75 88 LYS A CA 1
ATOM 744 C C . LYS A 1 88 ? 19.686 -6.055 -19.960 1.00 66.75 88 LYS A C 1
ATOM 746 O O . LYS A 1 88 ? 20.170 -7.010 -19.361 1.00 66.75 88 LYS A O 1
ATOM 751 N N . VAL A 1 89 ? 18.419 -5.998 -20.353 1.00 73.38 89 VAL A N 1
ATOM 752 C CA . VAL A 1 89 ? 17.468 -7.110 -20.255 1.00 73.38 89 VAL A CA 1
ATOM 753 C C . VAL A 1 89 ? 17.057 -7.489 -21.666 1.00 73.38 89 VAL A C 1
ATOM 755 O O . VAL A 1 89 ? 16.883 -6.610 -22.508 1.00 73.38 89 VAL A O 1
ATOM 758 N N . ASP A 1 90 ? 16.935 -8.788 -21.917 1.00 77.44 90 ASP A N 1
ATOM 759 C CA . ASP A 1 90 ? 16.453 -9.314 -23.192 1.00 77.44 90 ASP A CA 1
ATOM 760 C C . ASP A 1 90 ? 15.086 -8.695 -23.540 1.00 77.44 90 ASP A C 1
ATOM 762 O O . ASP A 1 90 ? 14.189 -8.622 -22.693 1.00 77.44 90 ASP A O 1
ATOM 766 N N . GLU A 1 91 ? 14.920 -8.233 -24.781 1.00 72.69 91 GLU A N 1
ATOM 767 C CA . GLU A 1 91 ? 13.729 -7.511 -25.246 1.00 72.69 91 GLU A CA 1
ATOM 768 C C . GLU A 1 91 ? 12.448 -8.324 -25.045 1.00 72.69 91 GLU A C 1
ATOM 770 O O . GLU A 1 91 ? 11.410 -7.763 -24.687 1.00 72.69 91 GLU A O 1
ATOM 775 N N . ARG A 1 92 ? 12.534 -9.655 -25.172 1.00 73.00 92 ARG A N 1
ATOM 776 C CA . ARG A 1 92 ? 11.399 -10.566 -24.948 1.00 73.00 92 ARG A CA 1
ATOM 777 C C . ARG A 1 92 ? 10.932 -10.590 -23.491 1.00 73.00 92 ARG A C 1
ATOM 779 O O . ARG A 1 92 ? 9.748 -10.781 -23.228 1.00 73.00 92 ARG A O 1
ATOM 786 N N . PHE A 1 93 ? 11.845 -10.370 -22.547 1.00 79.75 93 PHE A N 1
ATOM 787 C CA . PHE A 1 93 ? 11.562 -10.361 -21.109 1.00 79.75 93 PHE A CA 1
ATOM 788 C C . PHE A 1 93 ? 11.325 -8.957 -20.555 1.00 79.75 93 PHE A C 1
ATOM 790 O O . PHE A 1 93 ? 10.731 -8.813 -19.486 1.00 79.75 93 PHE A O 1
ATOM 797 N N . ASN A 1 94 ? 11.742 -7.920 -21.282 1.00 82.81 94 ASN A N 1
ATOM 798 C CA . ASN A 1 94 ? 11.663 -6.535 -20.842 1.00 82.81 94 ASN A CA 1
ATOM 799 C C . ASN A 1 94 ? 10.216 -6.113 -20.522 1.00 82.81 94 ASN A C 1
ATOM 801 O O . ASN A 1 94 ? 9.942 -5.628 -19.422 1.00 82.81 94 ASN A O 1
ATOM 805 N N . GLY A 1 95 ? 9.276 -6.368 -21.438 1.00 83.31 95 GLY A N 1
ATOM 806 C CA . GLY A 1 95 ? 7.859 -6.032 -21.244 1.00 83.31 95 GLY A CA 1
ATOM 807 C C . GLY A 1 95 ? 7.178 -6.878 -20.161 1.00 83.31 95 GLY A C 1
ATOM 808 O O . GLY A 1 95 ? 6.461 -6.347 -19.312 1.00 83.31 95 GLY A O 1
ATOM 809 N N . ALA A 1 96 ? 7.448 -8.188 -20.133 1.00 84.38 96 ALA A N 1
ATOM 810 C CA . ALA A 1 96 ? 6.883 -9.096 -19.132 1.00 84.38 96 ALA A CA 1
ATOM 811 C C . ALA A 1 96 ? 7.348 -8.746 -17.708 1.00 84.38 96 ALA A C 1
ATOM 813 O O . ALA A 1 96 ? 6.539 -8.678 -16.783 1.00 84.38 96 ALA A O 1
ATOM 814 N N . ALA A 1 97 ? 8.637 -8.447 -17.530 1.00 84.75 97 ALA A N 1
ATOM 815 C CA . ALA A 1 97 ? 9.169 -8.018 -16.242 1.00 84.75 97 ALA A CA 1
ATOM 816 C C . ALA A 1 97 ? 8.622 -6.645 -15.818 1.00 84.75 97 ALA A C 1
ATOM 818 O O . ALA A 1 97 ? 8.271 -6.458 -14.653 1.00 84.75 97 ALA A O 1
ATOM 819 N N . GLY A 1 98 ? 8.477 -5.705 -16.759 1.00 85.62 98 GLY A N 1
ATOM 820 C CA . GLY A 1 98 ? 7.822 -4.420 -16.506 1.00 85.62 98 GLY A CA 1
ATOM 821 C C . GLY A 1 98 ? 6.385 -4.581 -15.994 1.00 85.62 98 GLY A C 1
ATOM 822 O O . GLY A 1 98 ? 6.003 -3.956 -15.001 1.00 85.62 98 GLY A O 1
ATOM 823 N N . MET A 1 99 ? 5.615 -5.490 -16.600 1.00 87.00 99 MET A N 1
ATOM 824 C CA . MET A 1 99 ? 4.260 -5.834 -16.157 1.00 87.00 99 MET A CA 1
ATOM 825 C C . MET A 1 99 ? 4.247 -6.448 -14.747 1.00 87.00 99 MET A C 1
ATOM 827 O O . MET A 1 99 ? 3.440 -6.036 -13.910 1.00 87.00 99 MET A O 1
ATOM 831 N N . LEU A 1 100 ? 5.159 -7.381 -14.450 1.00 88.81 100 LEU A N 1
ATOM 832 C CA . LEU A 1 100 ? 5.284 -7.981 -13.116 1.00 88.81 100 LEU A CA 1
ATOM 833 C C . LEU A 1 100 ? 5.570 -6.924 -12.042 1.00 88.81 100 LEU A C 1
ATOM 835 O O . LEU A 1 100 ? 4.887 -6.882 -11.017 1.00 88.81 100 LEU A O 1
ATOM 839 N N . PHE A 1 101 ? 6.530 -6.026 -12.281 1.00 89.94 101 PHE A N 1
ATOM 840 C CA . PHE A 1 101 ? 6.845 -4.962 -11.328 1.00 89.94 101 PHE A CA 1
ATOM 841 C C . PHE A 1 101 ? 5.703 -3.965 -11.154 1.00 89.94 101 PHE A C 1
ATOM 843 O O . PHE A 1 101 ? 5.463 -3.506 -10.036 1.00 89.94 101 PHE A O 1
ATOM 850 N N . ALA A 1 102 ? 4.958 -3.660 -12.219 1.00 87.81 102 ALA A N 1
ATOM 851 C CA . ALA A 1 102 ? 3.753 -2.846 -12.115 1.00 87.81 102 ALA A CA 1
ATOM 852 C C . ALA A 1 102 ? 2.671 -3.529 -11.263 1.00 87.81 102 ALA A C 1
ATOM 854 O O . ALA A 1 102 ? 2.044 -2.864 -10.437 1.00 87.81 102 ALA A O 1
ATOM 855 N N . GLY A 1 103 ? 2.504 -4.850 -11.390 1.00 88.38 103 GLY A N 1
ATOM 856 C CA . GLY A 1 103 ? 1.615 -5.640 -10.536 1.00 88.38 103 GLY A CA 1
ATOM 857 C C . GLY A 1 103 ? 2.016 -5.588 -9.058 1.00 88.38 103 GLY A C 1
ATOM 858 O O . GLY A 1 103 ? 1.186 -5.286 -8.198 1.00 88.38 103 GLY A O 1
ATOM 859 N N . ILE A 1 104 ? 3.303 -5.790 -8.755 1.00 90.31 104 ILE A N 1
ATOM 860 C CA . ILE A 1 104 ? 3.822 -5.696 -7.379 1.00 90.31 104 ILE A CA 1
ATOM 861 C C . ILE A 1 104 ? 3.635 -4.275 -6.833 1.00 90.31 104 ILE A C 1
ATOM 863 O O . ILE A 1 104 ? 3.116 -4.096 -5.733 1.00 90.31 104 ILE A O 1
ATOM 867 N N . LYS A 1 105 ? 3.996 -3.245 -7.607 1.00 90.25 105 LYS A N 1
ATOM 868 C CA . LYS A 1 105 ? 3.776 -1.834 -7.255 1.00 90.25 105 LYS A CA 1
ATOM 869 C C . LYS A 1 105 ? 2.312 -1.571 -6.906 1.00 90.25 105 LYS A C 1
ATOM 871 O O . LYS A 1 105 ? 2.031 -0.963 -5.875 1.00 90.25 105 LYS A O 1
ATOM 876 N N . MET A 1 106 ? 1.391 -2.031 -7.750 1.00 90.56 106 MET A N 1
ATOM 877 C CA . MET A 1 106 ? -0.046 -1.880 -7.536 1.00 90.56 106 MET A CA 1
ATOM 878 C C . MET A 1 106 ? -0.487 -2.503 -6.221 1.00 90.56 106 MET A C 1
ATOM 880 O O . MET A 1 106 ? -1.195 -1.858 -5.451 1.00 90.56 106 MET A O 1
ATOM 884 N N . PHE A 1 107 ? -0.019 -3.713 -5.924 1.00 90.56 107 PHE A N 1
ATOM 885 C CA . PHE A 1 107 ? -0.302 -4.373 -4.656 1.00 90.56 107 PHE A CA 1
ATOM 886 C C . PHE A 1 107 ? 0.139 -3.528 -3.446 1.00 90.56 107 PHE A C 1
ATOM 888 O O . PHE A 1 107 ? -0.641 -3.335 -2.512 1.00 90.56 107 PHE A O 1
ATOM 895 N N . LEU A 1 108 ? 1.343 -2.944 -3.487 1.00 91.69 108 LEU A N 1
ATOM 896 C CA . LEU A 1 108 ? 1.838 -2.067 -2.416 1.00 91.69 108 LEU A CA 1
ATOM 897 C C . LEU A 1 108 ? 0.972 -0.811 -2.243 1.00 91.69 108 LEU A C 1
ATOM 899 O O . LEU A 1 108 ? 0.628 -0.437 -1.122 1.00 91.69 108 LEU A O 1
ATOM 903 N N . VAL A 1 109 ? 0.588 -0.172 -3.349 1.00 90.88 109 VAL A N 1
ATOM 904 C CA . VAL A 1 109 ? -0.270 1.022 -3.329 1.00 90.88 109 VAL A CA 1
ATOM 905 C C . VAL A 1 109 ? -1.656 0.694 -2.774 1.00 90.88 109 VAL A C 1
ATOM 907 O O . VAL A 1 109 ? -2.170 1.427 -1.929 1.00 90.88 109 VAL A O 1
ATOM 910 N N . VAL A 1 110 ? -2.243 -0.431 -3.192 1.00 91.81 110 VAL A N 1
ATOM 911 C CA . VAL A 1 110 ? -3.539 -0.914 -2.695 1.00 91.81 110 VAL A CA 1
ATOM 912 C C . VAL A 1 110 ? -3.486 -1.152 -1.186 1.00 91.81 110 VAL A C 1
ATOM 914 O O . VAL A 1 110 ? -4.409 -0.743 -0.484 1.00 91.81 110 VAL A O 1
ATOM 917 N N . LEU A 1 111 ? -2.404 -1.742 -0.666 1.00 92.19 111 LEU A N 1
ATOM 918 C CA . LEU A 1 111 ? -2.220 -1.917 0.777 1.00 92.19 111 LEU A CA 1
ATOM 919 C C . LEU A 1 111 ? -2.202 -0.571 1.520 1.00 92.19 111 LEU A C 1
ATOM 921 O O . LEU A 1 111 ? -2.864 -0.436 2.548 1.00 92.19 111 LEU A O 1
ATOM 925 N N . ILE A 1 112 ? -1.500 0.442 1.004 1.00 91.69 112 ILE A N 1
ATOM 926 C CA . ILE A 1 112 ? -1.464 1.783 1.615 1.00 91.69 112 ILE A CA 1
ATOM 927 C C . ILE A 1 112 ? -2.860 2.420 1.616 1.00 91.69 112 ILE A C 1
ATOM 929 O O . ILE A 1 112 ? -3.314 2.911 2.655 1.00 91.69 112 ILE A O 1
ATOM 933 N N . ILE A 1 113 ? -3.562 2.382 0.477 1.00 91.19 113 ILE A N 1
ATOM 934 C CA . ILE A 1 113 ? -4.924 2.920 0.353 1.00 91.19 113 ILE A CA 1
ATOM 935 C C . ILE A 1 113 ? -5.867 2.205 1.322 1.00 91.19 113 ILE A C 1
ATOM 937 O O . ILE A 1 113 ? -6.621 2.868 2.032 1.00 91.19 113 ILE A O 1
ATOM 941 N N . TYR A 1 114 ? -5.794 0.875 1.399 1.00 92.19 114 TYR A N 1
ATOM 942 C CA . TYR A 1 114 ? -6.586 0.073 2.327 1.00 92.19 114 TYR A CA 1
ATOM 943 C C . TYR A 1 114 ? -6.439 0.572 3.766 1.00 92.19 114 TYR A C 1
ATOM 945 O O . TYR A 1 114 ? -7.445 0.833 4.423 1.00 92.19 114 TYR A O 1
ATOM 953 N N . VAL A 1 115 ? -5.211 0.780 4.249 1.00 91.62 115 VAL A N 1
ATOM 954 C CA . VAL A 1 115 ? -4.985 1.234 5.630 1.00 91.62 115 VAL A CA 1
ATOM 955 C C . VAL A 1 115 ? -5.549 2.637 5.867 1.00 91.62 115 VAL A C 1
ATOM 957 O O . VAL A 1 115 ? -6.199 2.871 6.890 1.00 91.62 115 VAL A O 1
ATOM 960 N N . ILE A 1 116 ? -5.362 3.559 4.917 1.00 91.94 116 ILE A N 1
ATOM 961 C CA . ILE A 1 116 ? -5.919 4.920 4.993 1.00 91.94 116 ILE A CA 1
ATOM 962 C C . ILE A 1 116 ? -7.450 4.871 5.067 1.00 91.94 116 ILE A C 1
ATOM 964 O O . ILE A 1 116 ? -8.055 5.530 5.916 1.00 91.94 116 ILE A O 1
ATOM 968 N N . VAL A 1 117 ? -8.074 4.068 4.206 1.00 91.69 117 VAL A N 1
ATOM 969 C CA . VAL A 1 117 ? -9.530 3.930 4.104 1.00 91.69 117 VAL A CA 1
ATOM 970 C C . VAL A 1 117 ? -10.113 3.250 5.345 1.00 91.69 117 VAL A C 1
ATOM 972 O O . VAL A 1 117 ? -11.102 3.738 5.891 1.00 91.69 117 VAL A O 1
ATOM 975 N N . VAL A 1 118 ? -9.475 2.195 5.861 1.00 92.00 118 VAL A N 1
ATOM 976 C CA . VAL A 1 118 ? -9.880 1.517 7.104 1.00 92.00 118 VAL A CA 1
ATOM 977 C C . VAL A 1 118 ? -9.856 2.480 8.282 1.00 92.00 118 VAL A C 1
ATOM 979 O O . VAL A 1 118 ? -10.848 2.592 9.005 1.00 92.00 118 VAL A O 1
ATOM 982 N N . ILE A 1 119 ? -8.763 3.228 8.450 1.00 91.88 119 ILE A N 1
ATOM 983 C CA . ILE A 1 119 ? -8.670 4.221 9.519 1.00 91.88 119 ILE A CA 1
ATOM 984 C C . ILE A 1 119 ? -9.725 5.315 9.315 1.00 91.88 119 ILE A C 1
ATOM 986 O O . ILE A 1 119 ? -10.454 5.645 10.249 1.00 91.88 119 ILE A O 1
ATOM 990 N N . GLY A 1 120 ? -9.887 5.834 8.095 1.00 89.19 120 GLY A N 1
ATOM 991 C CA . GLY A 1 120 ? -10.929 6.811 7.767 1.00 89.19 120 GLY A CA 1
ATOM 992 C C . GLY A 1 120 ? -12.352 6.321 8.087 1.00 89.19 120 GLY A C 1
ATOM 993 O O . GLY A 1 120 ? -13.176 7.090 8.593 1.00 89.19 120 GLY A O 1
ATOM 994 N N . GLY A 1 121 ? -12.629 5.030 7.880 1.00 88.56 121 GLY A N 1
ATOM 995 C CA . GLY A 1 121 ? -13.895 4.365 8.209 1.00 88.56 121 GLY A CA 1
ATOM 996 C C . GLY A 1 121 ? -14.188 4.267 9.709 1.00 88.56 121 GLY A C 1
ATOM 997 O O . GLY A 1 121 ? -15.350 4.133 10.111 1.00 88.56 121 GLY A O 1
ATOM 998 N N . MET A 1 122 ? -13.174 4.406 10.567 1.00 88.31 122 MET A N 1
ATOM 999 C CA . MET A 1 122 ? -13.392 4.523 12.011 1.00 88.31 122 MET A CA 1
ATOM 1000 C C . MET A 1 122 ? -14.067 5.857 12.358 1.00 88.31 122 MET A C 1
ATOM 1002 O O . MET A 1 122 ? -14.952 5.873 13.210 1.00 88.31 122 MET A O 1
ATOM 1006 N N . LYS A 1 123 ? -13.717 6.949 11.657 1.00 87.88 123 LYS A N 1
ATOM 1007 C CA . LYS A 1 123 ? -14.280 8.297 11.870 1.00 87.88 123 LYS A CA 1
ATOM 1008 C C . LYS A 1 123 ? -15.612 8.516 11.164 1.00 87.88 123 LYS A C 1
ATOM 1010 O O . LYS A 1 123 ? -16.490 9.182 11.700 1.00 87.88 123 LYS A O 1
ATOM 1015 N N . SER A 1 124 ? -15.742 8.021 9.935 1.00 89.25 124 SER A N 1
ATOM 1016 C CA . SER A 1 124 ? -16.861 8.361 9.054 1.00 89.25 124 SER A CA 1
ATOM 1017 C C . SER A 1 124 ? -17.730 7.151 8.744 1.00 89.25 124 SER A C 1
ATOM 1019 O O . SER A 1 124 ? -17.264 6.178 8.151 1.00 89.25 124 SER A O 1
ATOM 1021 N N . LYS A 1 125 ? -19.031 7.252 9.059 1.00 90.19 125 LYS A N 1
ATOM 1022 C CA . LYS A 1 125 ? -20.031 6.238 8.681 1.00 90.19 125 LYS A CA 1
ATOM 1023 C C . LYS A 1 125 ? -20.063 6.016 7.167 1.00 90.19 125 LYS A C 1
ATOM 1025 O O . LYS A 1 125 ? -20.122 4.871 6.738 1.00 90.19 125 LYS A O 1
ATOM 1030 N N . ARG A 1 126 ? -19.956 7.087 6.368 1.00 89.00 126 ARG A N 1
ATOM 1031 C CA . ARG A 1 126 ? -19.935 6.993 4.897 1.00 89.00 126 ARG A CA 1
ATOM 1032 C C . ARG A 1 126 ? -18.753 6.153 4.414 1.00 89.00 126 ARG A C 1
ATOM 1034 O O . ARG A 1 126 ? -18.947 5.212 3.660 1.00 89.00 126 ARG A O 1
ATOM 1041 N N . VAL A 1 127 ? -17.545 6.433 4.912 1.00 88.56 127 VAL A N 1
ATOM 1042 C CA . VAL A 1 127 ? -16.342 5.663 4.545 1.00 88.56 127 VAL A CA 1
ATOM 1043 C C . VAL A 1 127 ? -16.450 4.219 5.034 1.00 88.56 127 VAL A C 1
ATOM 1045 O O . VAL A 1 127 ? -16.101 3.302 4.304 1.00 88.56 127 VAL A O 1
ATOM 1048 N N . ARG A 1 128 ? -17.015 3.990 6.225 1.00 90.50 128 ARG A N 1
ATOM 1049 C CA . ARG A 1 128 ? -17.253 2.636 6.743 1.00 90.50 128 ARG A CA 1
ATOM 1050 C C . ARG A 1 128 ? -18.163 1.807 5.834 1.00 90.50 128 ARG A C 1
ATOM 1052 O O . ARG A 1 128 ? -17.918 0.615 5.680 1.00 90.50 128 ARG A O 1
ATOM 1059 N N . VAL A 1 129 ? -19.200 2.417 5.258 1.00 89.94 129 VAL A N 1
ATOM 1060 C CA . VAL A 1 129 ? -20.075 1.761 4.273 1.00 89.94 129 VAL A CA 1
ATOM 1061 C C . VAL A 1 129 ? -19.281 1.415 3.014 1.00 89.94 129 VAL A C 1
ATOM 1063 O O . VAL A 1 129 ? -19.311 0.260 2.605 1.00 89.94 129 VAL A O 1
ATOM 1066 N N . LEU A 1 130 ? -18.463 2.341 2.495 1.00 86.88 130 LEU A N 1
ATOM 1067 C CA . LEU A 1 130 ? -17.571 2.060 1.359 1.00 86.88 130 LEU A CA 1
ATOM 1068 C C . LEU A 1 130 ? -16.639 0.869 1.630 1.00 86.88 130 LEU A C 1
ATOM 1070 O O . LEU A 1 130 ? -16.489 0.007 0.770 1.00 86.88 130 LEU A O 1
ATOM 1074 N N . CYS A 1 131 ? -16.050 0.778 2.828 1.00 88.88 131 CYS A N 1
ATOM 1075 C CA . CYS A 1 131 ? -15.203 -0.359 3.199 1.00 88.88 131 CYS A CA 1
ATOM 1076 C C . CYS A 1 131 ? -15.972 -1.688 3.184 1.00 88.88 131 CYS A C 1
ATOM 1078 O O . CYS A 1 131 ? -15.424 -2.719 2.795 1.00 88.88 131 CYS A O 1
ATOM 1080 N N . LYS A 1 132 ? -17.229 -1.666 3.646 1.00 88.69 132 LYS A N 1
ATOM 1081 C CA . LYS A 1 132 ? -18.089 -2.850 3.736 1.00 88.69 132 LYS A CA 1
ATOM 1082 C C . LYS A 1 132 ? -18.647 -3.272 2.386 1.00 88.69 132 LYS A C 1
ATOM 1084 O O . LYS A 1 132 ? -18.863 -4.455 2.193 1.00 88.69 132 LYS A O 1
ATOM 1089 N N . GLU A 1 133 ? -18.900 -2.349 1.476 1.00 90.19 133 GLU A N 1
ATOM 1090 C CA . GLU A 1 133 ? -19.485 -2.665 0.172 1.00 90.19 133 GLU A CA 1
ATOM 1091 C C . GLU A 1 133 ? -18.414 -2.939 -0.901 1.00 90.19 133 GLU A C 1
ATOM 1093 O O . GLU A 1 133 ? -18.683 -3.666 -1.854 1.00 90.19 133 GLU A O 1
ATOM 1098 N N . SER A 1 134 ? -17.192 -2.413 -0.745 1.00 90.69 134 SER A N 1
ATOM 1099 C CA . SER A 1 134 ? -16.112 -2.613 -1.717 1.00 90.69 134 SER A CA 1
ATOM 1100 C C . SER A 1 134 ? -15.531 -4.018 -1.636 1.00 90.69 134 SER A C 1
ATOM 1102 O O . SER A 1 134 ? -14.927 -4.415 -0.633 1.00 90.69 134 SER A O 1
ATOM 1104 N N . GLN A 1 135 ? -15.636 -4.747 -2.744 1.00 90.38 135 GLN A N 1
ATOM 1105 C CA . GLN A 1 135 ? -15.049 -6.073 -2.880 1.00 90.38 135 GLN A CA 1
ATOM 1106 C C . GLN A 1 135 ? -13.523 -6.020 -2.789 1.00 90.38 135 GLN A C 1
ATOM 1108 O O . GLN A 1 135 ? -12.923 -6.900 -2.173 1.00 90.38 135 GLN A O 1
ATOM 1113 N N . VAL A 1 136 ? -12.884 -4.978 -3.329 1.00 89.50 136 VAL A N 1
ATOM 1114 C CA . VAL A 1 136 ? -11.424 -4.822 -3.248 1.00 89.50 136 VAL A CA 1
ATOM 1115 C C . VAL A 1 136 ? -10.979 -4.685 -1.794 1.00 89.50 136 VAL A C 1
ATOM 1117 O O . VAL A 1 136 ? -10.130 -5.451 -1.346 1.00 89.50 136 VAL A O 1
ATOM 1120 N N . ILE A 1 137 ? -11.589 -3.780 -1.023 1.00 91.00 137 ILE A N 1
ATOM 1121 C CA . ILE A 1 137 ? -11.240 -3.579 0.394 1.00 91.00 137 ILE A CA 1
ATOM 1122 C C . ILE A 1 137 ? -11.507 -4.842 1.217 1.00 91.00 137 ILE A C 1
ATOM 1124 O O . ILE A 1 137 ? -10.686 -5.215 2.057 1.00 91.00 137 ILE A O 1
ATOM 1128 N N . GLN A 1 138 ? -12.620 -5.533 0.962 1.00 91.50 138 GLN A N 1
ATOM 1129 C CA . GLN A 1 138 ? -12.913 -6.807 1.612 1.00 91.50 138 GLN A CA 1
ATOM 1130 C C . GLN A 1 138 ? -11.901 -7.905 1.269 1.00 91.50 138 GLN A C 1
ATOM 1132 O O . GLN A 1 138 ? -11.534 -8.686 2.149 1.00 91.50 138 GLN A O 1
ATOM 1137 N N . THR A 1 139 ? -11.455 -7.974 0.015 1.00 90.44 139 THR A N 1
ATOM 1138 C CA . THR A 1 139 ? -10.443 -8.942 -0.425 1.00 90.44 139 THR A CA 1
ATOM 1139 C C . THR A 1 139 ? -9.114 -8.627 0.255 1.00 90.44 139 THR A C 1
ATOM 1141 O O . THR A 1 139 ? -8.516 -9.509 0.867 1.00 90.44 139 THR A O 1
ATOM 1144 N N . VAL A 1 140 ? -8.709 -7.351 0.260 1.00 91.06 140 VAL A N 1
ATOM 1145 C CA . VAL A 1 140 ? -7.479 -6.876 0.912 1.00 91.06 140 VAL A CA 1
ATOM 1146 C C . VAL A 1 140 ? -7.467 -7.147 2.405 1.00 91.06 140 VAL A C 1
ATOM 1148 O O . VAL A 1 140 ? -6.444 -7.574 2.935 1.00 91.06 140 VAL A O 1
ATOM 1151 N N . ALA A 1 141 ? -8.604 -7.012 3.082 1.00 91.25 141 ALA A N 1
ATOM 1152 C CA . ALA A 1 141 ? -8.717 -7.324 4.502 1.00 91.25 141 ALA A CA 1
ATOM 1153 C C . ALA A 1 141 ? -8.348 -8.779 4.850 1.00 91.25 141 ALA A C 1
ATOM 1155 O O . ALA A 1 141 ? -7.891 -9.032 5.960 1.00 91.25 141 ALA A O 1
ATOM 1156 N N . ASN A 1 142 ? -8.497 -9.731 3.921 1.00 90.12 142 ASN A N 1
ATOM 1157 C CA . ASN A 1 142 ? -8.154 -11.132 4.181 1.00 90.12 142 ASN A CA 1
ATOM 1158 C C . ASN A 1 142 ? -6.639 -11.367 4.245 1.00 90.12 142 ASN A C 1
ATOM 1160 O O . ASN A 1 142 ? -6.187 -12.221 5.004 1.00 90.12 142 ASN A O 1
ATOM 1164 N N . PHE A 1 143 ? -5.854 -10.605 3.480 1.00 88.12 143 PHE A N 1
ATOM 1165 C CA . PHE A 1 143 ? -4.400 -10.766 3.407 1.00 88.12 143 PHE A CA 1
ATOM 1166 C C . PHE A 1 143 ? -3.616 -9.665 4.128 1.00 88.12 143 PHE A C 1
ATOM 1168 O O . PHE A 1 143 ? -2.490 -9.904 4.557 1.00 88.12 143 PHE A O 1
ATOM 1175 N N . ALA A 1 144 ? -4.201 -8.484 4.346 1.00 88.62 144 ALA A N 1
ATOM 1176 C CA . ALA A 1 144 ? -3.562 -7.363 5.036 1.00 88.62 144 ALA A CA 1
ATOM 1177 C C . ALA A 1 144 ? -2.923 -7.713 6.398 1.00 88.62 144 ALA A C 1
ATOM 1179 O O . ALA A 1 144 ? -1.855 -7.165 6.682 1.00 88.62 144 ALA A O 1
ATOM 1180 N N . PRO A 1 145 ? -3.475 -8.626 7.231 1.00 88.25 145 PRO A N 1
ATOM 1181 C CA . PRO A 1 145 ? -2.817 -9.044 8.469 1.00 88.25 145 PRO A CA 1
ATOM 1182 C C . PRO A 1 145 ? -1.409 -9.626 8.276 1.00 88.25 145 PRO A C 1
ATOM 1184 O O . PRO A 1 145 ? -0.561 -9.419 9.138 1.00 88.25 145 PRO A O 1
ATOM 1187 N N . GLN A 1 146 ? -1.131 -10.290 7.147 1.00 89.94 146 GLN A N 1
ATOM 1188 C CA . GLN A 1 146 ? 0.196 -10.847 6.832 1.00 89.94 146 GLN A CA 1
ATOM 1189 C C . GLN A 1 146 ? 1.231 -9.748 6.542 1.00 89.94 146 GLN A C 1
ATOM 1191 O O . GLN A 1 146 ? 2.424 -9.929 6.756 1.00 89.94 146 GLN A O 1
ATOM 1196 N N . TYR A 1 147 ? 0.763 -8.578 6.103 1.00 88.50 147 TYR A N 1
ATOM 1197 C CA . TYR A 1 147 ? 1.586 -7.422 5.744 1.00 88.50 147 TYR A CA 1
ATOM 1198 C C . TYR A 1 147 ? 1.524 -6.306 6.793 1.00 88.50 147 TYR A C 1
ATOM 1200 O O . TYR A 1 147 ? 2.057 -5.216 6.582 1.00 88.50 147 TYR A O 1
ATOM 1208 N N . VAL A 1 148 ? 0.898 -6.557 7.949 1.00 88.62 148 VAL A N 1
ATOM 1209 C CA . VAL A 1 148 ? 0.681 -5.553 9.004 1.00 88.62 148 VAL A CA 1
ATOM 1210 C C . VAL A 1 148 ? 1.995 -4.973 9.536 1.00 88.62 148 VAL A C 1
ATOM 1212 O O . VAL A 1 148 ? 2.052 -3.830 9.991 1.00 88.62 148 VAL A O 1
ATOM 1215 N N . ASP A 1 149 ? 3.075 -5.749 9.448 1.00 89.56 149 ASP A N 1
ATOM 1216 C CA . ASP A 1 149 ? 4.405 -5.338 9.874 1.00 89.56 149 ASP A CA 1
ATOM 1217 C C . ASP A 1 149 ? 5.091 -4.382 8.902 1.00 89.56 149 ASP A C 1
ATOM 1219 O O . ASP A 1 149 ? 6.074 -3.756 9.295 1.00 89.56 149 ASP A O 1
ATOM 1223 N N . LEU A 1 150 ? 4.582 -4.196 7.682 1.00 89.44 150 LEU A N 1
ATOM 1224 C CA . LEU A 1 150 ? 5.067 -3.152 6.773 1.00 89.44 150 LEU A CA 1
ATOM 1225 C C . LEU A 1 150 ? 4.668 -1.749 7.243 1.00 89.44 150 LEU A C 1
ATOM 1227 O O . LEU A 1 150 ? 5.310 -0.769 6.872 1.00 89.44 150 LEU A O 1
ATOM 1231 N N . PHE A 1 151 ? 3.655 -1.646 8.104 1.00 91.44 151 PHE A N 1
ATOM 1232 C CA . PHE A 1 151 ? 3.101 -0.373 8.540 1.00 91.44 151 PHE A CA 1
ATOM 1233 C C . PHE A 1 151 ? 3.663 0.107 9.892 1.00 91.44 151 PHE A C 1
ATOM 1235 O O . PHE A 1 151 ? 4.128 -0.689 10.722 1.00 91.44 151 PHE A O 1
ATOM 1242 N N . PRO A 1 152 ? 3.609 1.427 10.155 1.00 90.94 152 PRO A N 1
ATOM 1243 C CA . PRO A 1 152 ? 3.838 1.991 11.481 1.00 90.94 152 PRO A CA 1
ATOM 1244 C C . PRO A 1 152 ? 2.997 1.331 12.582 1.00 90.94 152 PRO A C 1
ATOM 1246 O O . PRO A 1 152 ? 1.861 0.907 12.358 1.00 90.94 152 PRO A O 1
ATOM 1249 N N . LYS A 1 153 ? 3.517 1.316 13.818 1.00 90.19 153 LYS A N 1
ATOM 1250 C CA . LYS A 1 153 ? 2.866 0.634 14.955 1.00 90.19 153 LYS A CA 1
ATOM 1251 C C . LYS A 1 153 ? 1.430 1.107 15.208 1.00 90.19 153 LYS A C 1
ATOM 1253 O O . LYS A 1 153 ? 0.583 0.285 15.542 1.00 90.19 153 LYS A O 1
ATOM 1258 N N . PHE A 1 154 ? 1.149 2.395 15.014 1.00 87.81 154 PHE A N 1
ATOM 1259 C CA . PHE A 1 154 ? -0.171 2.973 15.281 1.00 87.81 154 PHE A CA 1
ATOM 1260 C C . PHE A 1 154 ? -1.282 2.446 14.359 1.00 87.81 154 PHE A C 1
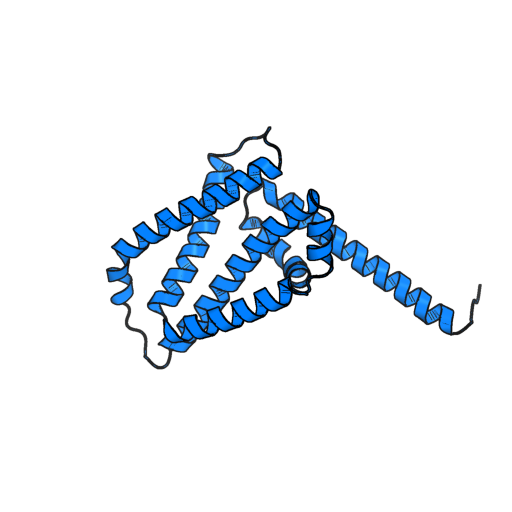ATOM 1262 O O . PHE A 1 154 ? -2.452 2.504 14.720 1.00 87.81 154 PHE A O 1
ATOM 1269 N N . MET A 1 155 ? -0.928 1.910 13.186 1.00 90.38 155 MET A N 1
ATOM 1270 C CA . MET A 1 155 ? -1.890 1.392 12.207 1.00 90.38 155 MET A CA 1
ATOM 1271 C C . MET A 1 155 ? -2.267 -0.068 12.457 1.00 90.38 155 MET A C 1
ATOM 1273 O O . MET A 1 155 ? -3.327 -0.518 12.021 1.00 90.38 155 MET A O 1
ATOM 1277 N N . LYS A 1 156 ? -1.414 -0.817 13.170 1.00 91.19 156 LYS A N 1
ATOM 1278 C CA . LYS A 1 156 ? -1.585 -2.263 13.370 1.00 91.19 156 LYS A CA 1
ATOM 1279 C C . LYS A 1 156 ? -2.913 -2.601 14.035 1.00 91.19 156 LYS A C 1
ATOM 1281 O O . LYS A 1 156 ? -3.573 -3.551 13.626 1.00 91.19 156 LYS A O 1
ATOM 1286 N N . TYR A 1 157 ? -3.296 -1.817 15.042 1.00 88.44 157 TYR A N 1
ATOM 1287 C CA . TYR A 1 157 ? -4.555 -2.006 15.756 1.00 88.44 157 TYR A CA 1
ATOM 1288 C C . TYR A 1 157 ? -5.753 -1.878 14.810 1.00 88.44 157 TYR A C 1
ATOM 1290 O O . TYR A 1 157 ? -6.585 -2.776 14.754 1.00 88.44 157 TYR A O 1
ATOM 1298 N N . SER A 1 158 ? -5.799 -0.815 14.003 1.00 90.12 158 SER A N 1
ATOM 1299 C CA . SER A 1 158 ? -6.909 -0.563 13.079 1.00 90.12 158 SER A CA 1
ATOM 1300 C C . SER A 1 158 ? -7.060 -1.663 12.028 1.00 90.12 158 SER A C 1
ATOM 1302 O O . SER A 1 158 ? -8.179 -2.068 11.724 1.00 90.12 158 SER A O 1
ATOM 1304 N N . ILE A 1 159 ? -5.942 -2.180 11.504 1.00 91.50 159 ILE A N 1
ATOM 1305 C CA . ILE A 1 159 ? -5.941 -3.286 10.534 1.00 91.50 159 ILE A CA 1
ATOM 1306 C C . ILE A 1 159 ? -6.504 -4.563 11.171 1.00 91.50 159 ILE A C 1
ATOM 1308 O O . ILE A 1 159 ? -7.359 -5.220 10.573 1.00 91.50 159 ILE A O 1
ATOM 1312 N N . LYS A 1 160 ? -6.049 -4.904 12.384 1.00 90.62 160 LYS A N 1
ATOM 1313 C CA . LYS A 1 160 ? -6.518 -6.089 13.115 1.00 90.62 160 LYS A CA 1
ATOM 1314 C C . LYS A 1 160 ? -8.000 -5.987 13.461 1.00 90.62 160 LYS A C 1
ATOM 1316 O O . LYS A 1 160 ? -8.761 -6.855 13.048 1.00 90.62 160 LYS A O 1
ATOM 1321 N N . ASN A 1 161 ? -8.406 -4.885 14.092 1.00 90.56 161 ASN A N 1
ATOM 1322 C CA . ASN A 1 161 ? -9.791 -4.647 14.492 1.00 90.56 161 ASN A CA 1
ATOM 1323 C C . ASN A 1 161 ? -10.747 -4.730 13.292 1.00 90.56 161 ASN A C 1
ATOM 1325 O O . ASN A 1 161 ? -11.759 -5.415 13.348 1.00 90.56 161 ASN A O 1
ATOM 1329 N N . TYR A 1 162 ? -10.403 -4.101 12.162 1.00 90.81 162 TYR A N 1
ATOM 1330 C CA . TYR A 1 162 ? -11.241 -4.182 10.962 1.00 90.81 162 TYR A CA 1
ATOM 1331 C C . TYR A 1 162 ? -11.370 -5.613 10.416 1.00 90.81 162 TYR A C 1
ATOM 1333 O O . TYR A 1 162 ? -12.444 -6.012 9.961 1.00 90.81 162 TYR A O 1
ATOM 1341 N N . THR A 1 163 ? -10.285 -6.388 10.464 1.00 88.88 163 THR A N 1
ATOM 1342 C CA . THR A 1 163 ? -10.269 -7.785 10.005 1.00 88.88 163 THR A CA 1
ATOM 1343 C C . THR A 1 163 ? -11.108 -8.679 10.919 1.00 88.88 163 THR A C 1
ATOM 1345 O O . THR A 1 163 ? -11.859 -9.521 10.433 1.00 88.88 163 THR A O 1
ATOM 1348 N N . GLU A 1 164 ? -11.017 -8.487 12.233 1.00 90.94 164 GLU A N 1
ATOM 1349 C CA . GLU A 1 164 ? -11.820 -9.207 13.227 1.00 90.94 164 GLU A CA 1
ATOM 1350 C C . GLU A 1 164 ? 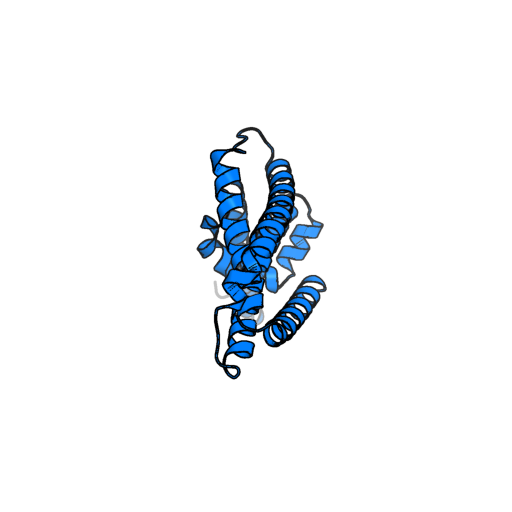-13.309 -8.884 13.073 1.00 90.94 164 GLU A C 1
ATOM 1352 O O . GLU A 1 164 ? -14.105 -9.797 12.862 1.00 90.94 164 GLU A O 1
ATOM 1357 N N . GLU A 1 165 ? -13.672 -7.599 13.006 1.00 90.12 165 GLU A N 1
ATOM 1358 C CA . GLU A 1 165 ? -15.055 -7.179 12.750 1.00 90.12 165 GLU A CA 1
ATOM 1359 C C . GLU A 1 165 ? -15.605 -7.748 11.433 1.00 90.12 165 GLU A C 1
ATOM 1361 O O . GLU A 1 165 ? -16.801 -8.012 11.302 1.00 90.12 165 GLU A O 1
ATOM 1366 N N . LYS A 1 166 ? -14.759 -7.890 10.404 1.00 91.56 166 LYS A N 1
ATOM 1367 C CA . LYS A 1 166 ? -15.163 -8.508 9.138 1.00 91.56 166 LYS A CA 1
ATOM 1368 C C . LYS A 1 166 ? -15.494 -9.988 9.337 1.00 91.56 166 LYS A C 1
ATOM 1370 O O . LYS A 1 166 ? -16.571 -10.406 8.920 1.00 91.56 166 LYS A O 1
ATOM 1375 N N . LYS A 1 167 ? -14.613 -10.744 9.999 1.00 91.38 167 LYS A N 1
ATOM 1376 C CA . LYS A 1 167 ? -14.815 -12.173 10.286 1.00 91.38 167 LYS A CA 1
ATOM 1377 C C . LYS A 1 167 ? -16.068 -12.413 11.124 1.00 91.38 167 LYS A C 1
ATOM 1379 O O . LYS A 1 167 ? -16.819 -13.340 10.845 1.00 91.38 167 LYS A O 1
ATOM 1384 N N . GLU A 1 168 ? -16.319 -11.574 12.126 1.00 91.81 168 GLU A N 1
ATOM 1385 C CA . GLU A 1 168 ? -17.543 -11.646 12.931 1.00 91.81 168 GLU A CA 1
ATOM 1386 C C . GLU A 1 168 ? -18.793 -11.443 12.074 1.00 91.81 168 GLU A C 1
ATOM 1388 O O . GLU A 1 168 ? -19.736 -12.228 12.157 1.00 91.81 168 GLU A O 1
ATOM 1393 N N . ARG A 1 169 ? -18.791 -10.437 11.189 1.00 91.69 169 ARG A N 1
ATOM 1394 C CA . ARG A 1 169 ? -19.912 -10.200 10.267 1.00 91.69 169 ARG A CA 1
ATOM 1395 C C . ARG A 1 169 ? -20.141 -11.362 9.306 1.00 91.69 169 ARG A C 1
ATOM 1397 O O . ARG A 1 169 ? -21.294 -11.695 9.046 1.00 91.69 169 ARG A O 1
ATOM 1404 N N . GLU A 1 170 ? -19.076 -11.955 8.770 1.00 91.31 170 GLU A N 1
ATOM 1405 C CA . GLU A 1 170 ? -19.167 -13.122 7.885 1.00 91.31 170 GLU A CA 1
ATOM 1406 C C . GLU A 1 170 ? -19.785 -14.321 8.619 1.00 91.31 170 GLU A C 1
ATOM 1408 O O . GLU A 1 170 ? -20.745 -14.899 8.112 1.00 91.31 170 GLU A O 1
ATOM 1413 N N . LYS A 1 171 ? -19.341 -14.610 9.851 1.00 92.38 171 LYS A N 1
ATOM 1414 C CA . LYS A 1 171 ? -19.922 -15.668 10.697 1.00 92.38 171 LYS A CA 1
ATOM 1415 C C . LYS A 1 171 ? -21.394 -15.422 11.024 1.00 92.38 171 LYS A C 1
ATOM 1417 O O . LYS A 1 171 ? -22.211 -16.327 10.907 1.00 92.38 171 LYS A O 1
ATOM 1422 N N . ILE A 1 172 ? -21.757 -14.199 11.415 1.00 92.19 172 ILE A N 1
ATOM 1423 C CA . ILE A 1 172 ? -23.157 -13.846 11.702 1.00 92.19 172 ILE A CA 1
ATOM 1424 C C . ILE A 1 172 ? -24.019 -14.048 10.453 1.00 92.19 172 ILE A C 1
ATOM 1426 O O . ILE A 1 172 ? -25.115 -14.598 10.542 1.00 92.19 172 ILE A O 1
ATOM 1430 N N . LYS A 1 173 ? -23.527 -13.633 9.280 1.00 91.69 173 LYS A N 1
ATOM 1431 C CA . LYS A 1 173 ? -24.239 -13.817 8.013 1.00 91.69 173 LYS A CA 1
ATOM 1432 C C . LYS A 1 173 ? -24.426 -15.298 7.684 1.00 91.69 173 LYS A C 1
ATOM 1434 O O . LYS A 1 173 ? -25.524 -15.686 7.309 1.00 91.69 173 LYS A O 1
ATOM 1439 N N . GLU A 1 174 ? -23.395 -16.114 7.877 1.00 92.50 174 GLU A N 1
ATOM 1440 C CA . GLU A 1 174 ? -23.457 -17.562 7.672 1.00 92.50 174 GLU A CA 1
ATOM 1441 C C . GLU A 1 174 ? -24.506 -18.227 8.573 1.00 92.50 174 GLU A C 1
ATOM 1443 O O . GLU A 1 174 ? -25.340 -18.990 8.085 1.00 92.50 174 GLU A O 1
ATOM 1448 N N . VAL A 1 175 ? -24.527 -17.874 9.863 1.00 91.56 175 VAL A N 1
ATOM 1449 C CA . VAL A 1 175 ? -25.529 -18.360 10.824 1.00 91.56 175 VAL A CA 1
ATOM 1450 C C . VAL A 1 175 ? -26.941 -17.929 10.414 1.00 91.56 175 VAL A C 1
ATOM 1452 O O . VAL A 1 175 ? -27.860 -18.746 10.399 1.00 91.56 175 VAL A O 1
ATOM 1455 N N . LEU A 1 176 ? -27.134 -16.665 10.031 1.00 91.00 176 LEU A N 1
ATOM 1456 C CA . LEU A 1 176 ? -28.434 -16.163 9.573 1.00 91.00 176 LEU A CA 1
ATOM 1457 C C . LEU A 1 176 ? -28.901 -16.842 8.281 1.00 91.00 176 LEU A C 1
ATOM 1459 O O . LEU A 1 176 ? -30.083 -17.158 8.149 1.00 91.00 176 LEU A O 1
ATOM 1463 N N . ASP A 1 177 ? -27.994 -17.085 7.336 1.00 91.00 177 ASP A N 1
ATOM 1464 C CA . ASP A 1 177 ? -28.303 -17.776 6.086 1.00 91.00 177 ASP A CA 1
ATOM 1465 C C . ASP A 1 177 ? -28.598 -19.266 6.327 1.00 91.00 177 ASP A C 1
ATOM 1467 O O . ASP A 1 177 ? -29.477 -19.822 5.670 1.00 91.00 177 ASP A O 1
ATOM 1471 N N . TYR A 1 178 ? -27.942 -19.903 7.303 1.00 89.75 178 TYR A N 1
ATOM 1472 C CA . TYR A 1 178 ? -28.290 -21.246 7.777 1.00 89.75 178 TYR A CA 1
ATOM 1473 C C . TYR A 1 178 ? -29.719 -21.295 8.332 1.00 89.75 178 TYR A C 1
ATOM 1475 O O . TYR A 1 178 ? -30.534 -22.074 7.839 1.00 89.75 178 TYR A O 1
ATOM 1483 N N . TYR A 1 179 ? -30.069 -20.407 9.270 1.00 86.12 179 TYR A N 1
ATOM 1484 C CA . TYR A 1 179 ? -31.435 -20.331 9.800 1.00 86.12 179 TYR A CA 1
ATOM 1485 C C . TYR A 1 179 ? -32.464 -20.006 8.715 1.00 86.12 179 TYR A C 1
ATOM 1487 O O . TYR A 1 179 ? -33.538 -20.595 8.694 1.00 86.12 179 TYR A O 1
ATOM 1495 N N . ARG A 1 180 ? -32.151 -19.104 7.778 1.00 86.06 180 ARG A N 1
ATOM 1496 C CA . ARG A 1 180 ? -33.051 -18.759 6.667 1.00 86.06 180 ARG A CA 1
ATOM 1497 C C . ARG A 1 180 ? -33.283 -19.934 5.717 1.00 86.06 180 ARG A C 1
ATOM 1499 O O . ARG A 1 180 ? -34.373 -20.032 5.162 1.00 86.06 180 ARG A O 1
ATOM 1506 N N . ARG A 1 181 ? -32.281 -20.789 5.495 1.00 85.75 181 ARG A N 1
ATOM 1507 C CA . ARG A 1 181 ? -32.429 -22.007 4.686 1.00 85.75 181 ARG A CA 1
ATOM 1508 C C . ARG A 1 181 ? -33.259 -23.056 5.420 1.00 85.75 181 ARG A C 1
ATOM 1510 O O . ARG A 1 181 ? -34.228 -23.532 4.851 1.00 85.75 181 ARG A O 1
ATOM 1517 N N . ASN A 1 182 ? -32.974 -23.307 6.696 1.00 78.38 182 ASN A N 1
ATOM 1518 C CA . ASN A 1 182 ? -33.669 -24.349 7.458 1.00 78.38 182 ASN A CA 1
ATOM 1519 C C . ASN A 1 182 ? -35.088 -23.954 7.909 1.00 78.38 182 ASN A C 1
ATOM 1521 O O . ASN A 1 182 ? -35.936 -24.822 8.070 1.00 78.38 182 ASN A O 1
ATOM 1525 N N . ASN A 1 183 ? -35.392 -22.659 8.055 1.00 67.38 183 ASN A N 1
ATOM 1526 C CA . ASN A 1 183 ? -36.760 -22.187 8.319 1.00 67.38 183 ASN A CA 1
ATOM 1527 C C . ASN A 1 183 ? -37.643 -22.126 7.061 1.00 67.38 183 ASN A C 1
ATOM 1529 O O . ASN A 1 183 ? -38.844 -21.901 7.188 1.00 67.38 183 ASN A O 1
ATOM 1533 N N . LYS A 1 184 ? -37.089 -22.305 5.852 1.00 57.41 184 LYS A N 1
ATOM 1534 C CA . LYS A 1 184 ? -37.897 -22.419 4.625 1.00 57.41 184 LYS A CA 1
ATOM 1535 C C . LYS A 1 184 ? -38.538 -23.799 4.453 1.00 57.41 184 LYS A C 1
ATOM 1537 O O . LYS A 1 184 ? -39.531 -23.888 3.742 1.00 57.41 184 LYS A O 1
ATOM 1542 N N . ASP A 1 185 ? -38.041 -24.816 5.157 1.00 52.88 185 ASP A N 1
ATOM 1543 C CA . ASP A 1 185 ? -38.527 -26.199 5.052 1.00 52.88 185 ASP A CA 1
ATOM 1544 C C . ASP A 1 185 ? -39.576 -26.572 6.118 1.00 52.88 185 ASP A C 1
ATOM 1546 O O . ASP A 1 185 ? -39.978 -27.727 6.226 1.00 52.88 185 ASP A O 1
ATOM 1550 N N . GLY A 1 186 ? -40.058 -25.612 6.918 1.00 51.25 186 GLY A N 1
ATOM 1551 C CA . GLY A 1 186 ? -41.201 -25.807 7.821 1.00 51.25 186 GLY A CA 1
ATOM 1552 C C . GLY A 1 186 ? -41.013 -26.819 8.963 1.00 51.25 186 GLY A C 1
ATOM 1553 O O . GLY A 1 186 ? -41.928 -26.980 9.767 1.00 51.25 186 GLY A O 1
ATOM 1554 N N . SER A 1 187 ? -39.862 -27.482 9.103 1.00 50.09 187 SER A N 1
ATOM 1555 C CA . SER A 1 187 ? -39.641 -28.448 10.182 1.00 50.09 187 SER A CA 1
ATOM 1556 C C . SER A 1 187 ? -38.911 -27.815 11.368 1.00 50.09 187 SER A C 1
ATOM 1558 O O . SER A 1 187 ? -37.704 -27.983 11.547 1.00 50.09 187 SER A O 1
ATOM 1560 N N . PHE A 1 188 ? -39.660 -27.125 12.227 1.00 50.94 188 PHE A N 1
ATOM 1561 C CA . PHE A 1 188 ? -39.267 -27.034 13.631 1.00 50.94 188 PHE A CA 1
ATOM 1562 C C . PHE A 1 188 ? -39.488 -28.412 14.262 1.00 50.94 188 PHE A C 1
ATOM 1564 O O . PHE A 1 188 ? -40.624 -28.810 14.509 1.00 50.94 188 PHE A O 1
ATOM 1571 N N . LYS A 1 18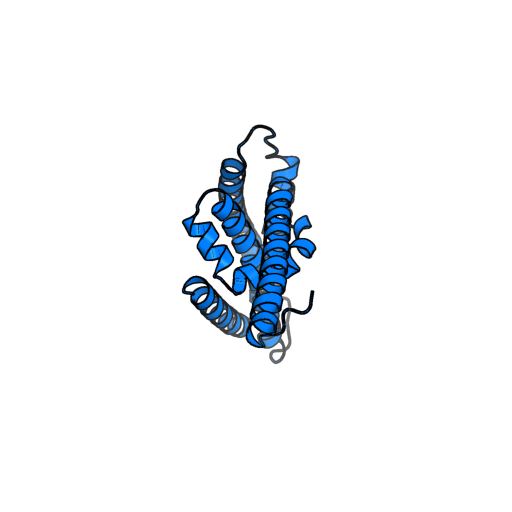9 ? -38.408 -29.155 14.506 1.00 45.81 189 LYS A N 1
ATOM 1572 C CA . LYS A 1 189 ? -38.409 -30.240 15.490 1.00 45.81 189 LYS A CA 1
ATOM 1573 C C . LYS A 1 189 ? -37.646 -29.740 16.712 1.00 45.81 189 LYS A C 1
ATOM 1575 O O . LYS A 1 189 ? -36.428 -29.587 16.642 1.00 45.81 189 LYS A O 1
ATOM 1580 N N . PHE A 1 190 ? -38.403 -29.400 17.754 1.00 48.97 190 PHE A N 1
ATOM 1581 C CA . PHE A 1 190 ? -37.903 -29.371 19.127 1.00 48.97 190 PHE A CA 1
ATOM 1582 C C . PHE A 1 190 ? -37.594 -30.798 19.582 1.00 48.97 190 PHE A C 1
ATOM 1584 O O . PHE A 1 190 ? -38.312 -31.718 19.119 1.00 48.97 190 PHE A O 1
#

Secondary structure (DSSP, 8-state):
-HHHHHHHHHHHHHHHHHHHHHHHHHHHHHHHHHHHHHHHHHHHHHTS--TTS-HHHHHHHHHHHHHHHHHHHHHHHHHHHHHHTT----HHHHHHHHHHHHHHHHHHHHHHHHHHHHHHHHH-HHHHHHHHH-HHHHHHHHHGGGGGGGS-HHHHHHHHHHHHHHHHHHHHHHHHHHHHHHGGG-----

Radius of gyration: 20.99 Å; chains: 1; bounding box: 64×44×48 Å

Foldseek 3Di:
DVVQVVLVVLLVVLLVVLLVCFQLVLVLLLVLLLVLLQVLQVCCQPPVPDVPDDLVVSLVVSVVSSVVSSVVSVVVVVVVSVVSVPDDDDPVCGSVNSSVSSVSSSLSVLLSVLLSLLSVLVVDVVSVVVCVPDPSSLVCLVCSLVVLVSHHPSSSVSSVVVSVVSVVVVVVVVVVVVCVVVVVVVDDDD